Protein AF-A0A6N2E8Y5-F1 (afdb_monomer_lite)

pLDDT: mean 71.05, std 23.44, range [31.8, 98.62]

Foldseek 3Di:
DDDDDDDDDDPPDDDPPPPPPPVPDPDALLNLLAEFDKDKAWFAWDADPNWIWGCGPPAIATERQPPVCVVPCVVRPGQGTKMFIAGDDRRYGDTQWIDGPPDIDGAADPQSAGVVVPPVVCPRGHHHDPDPVVVVVVVVVCVVVVPPVVVVVVVVVVPDDDDDDDDDDDDDDDDDDDDDDDDDDDDDDDD

Radius of gyration: 32.18 Å; chains: 1; bounding box: 69×87×77 Å

Structure (mmCIF, N/CA/C/O backbone):
data_AF-A0A6N2E8Y5-F1
#
_entry.id   AF-A0A6N2E8Y5-F1
#
loop_
_atom_site.group_PDB
_atom_site.id
_atom_site.type_symbol
_atom_site.label_atom_id
_atom_site.label_alt_id
_atom_site.label_comp_id
_atom_site.label_asym_id
_atom_site.label_entity_id
_atom_site.label_seq_id
_atom_site.pdbx_PDB_ins_code
_atom_site.Cartn_x
_atom_site.Cartn_y
_atom_site.Cartn_z
_atom_site.occupancy
_atom_site.B_iso_or_equiv
_atom_site.auth_seq_id
_atom_site.auth_comp_id
_atom_site.auth_asym_id
_atom_site.auth_atom_id
_atom_site.pdbx_PDB_model_num
ATOM 1 N N . MET A 1 1 ? -45.808 -61.039 15.099 1.00 47.84 1 MET A N 1
ATOM 2 C CA . MET A 1 1 ? -44.381 -61.292 14.794 1.00 47.84 1 MET A CA 1
ATOM 3 C C . MET A 1 1 ? -44.091 -60.836 13.374 1.00 47.84 1 MET A C 1
ATOM 5 O O . MET A 1 1 ? -44.650 -61.423 12.460 1.00 47.84 1 MET A O 1
ATOM 9 N N . ARG A 1 2 ? -43.268 -59.799 13.183 1.00 45.94 2 ARG A N 1
ATOM 10 C CA . ARG A 1 2 ? -42.543 -59.526 11.927 1.00 45.94 2 ARG A CA 1
ATOM 11 C C . ARG A 1 2 ? -41.410 -58.551 12.244 1.00 45.94 2 ARG A C 1
ATOM 13 O O . ARG A 1 2 ? -41.630 -57.369 12.460 1.00 45.94 2 ARG A O 1
ATOM 20 N N . THR A 1 3 ? -40.215 -59.106 12.384 1.00 55.62 3 THR A N 1
ATOM 21 C CA . THR A 1 3 ? -38.952 -58.402 12.587 1.00 55.62 3 THR A CA 1
ATOM 22 C C . THR A 1 3 ? -38.430 -57.946 11.228 1.00 55.62 3 THR A C 1
ATOM 24 O O . THR A 1 3 ? -38.279 -58.7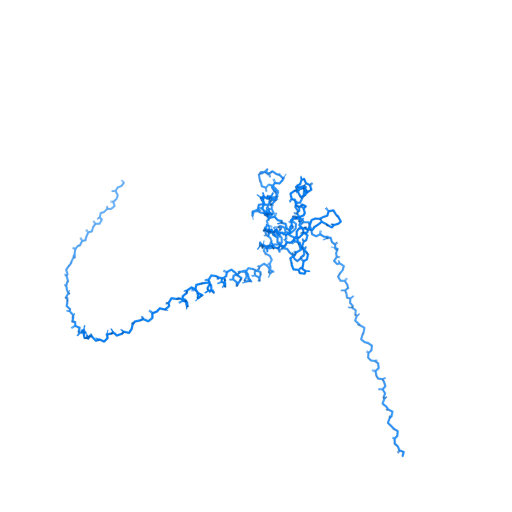53 10.311 1.00 55.62 3 THR A O 1
ATOM 27 N N . HIS A 1 4 ? -38.157 -56.655 11.072 1.00 51.06 4 HIS A N 1
ATOM 28 C CA . HIS A 1 4 ? -37.428 -56.136 9.918 1.00 51.06 4 HIS A CA 1
ATOM 29 C C . HIS A 1 4 ? -36.043 -55.713 10.390 1.00 51.06 4 HIS A C 1
ATOM 31 O O . HIS A 1 4 ? -35.876 -54.715 11.082 1.00 51.06 4 HIS A O 1
ATOM 37 N N . LYS A 1 5 ? -35.058 -56.554 10.064 1.00 56.19 5 LYS A N 1
ATOM 38 C CA . LYS A 1 5 ? -33.635 -56.244 10.172 1.00 56.19 5 LYS A CA 1
ATOM 39 C C . LYS A 1 5 ? -33.278 -55.417 8.939 1.00 56.19 5 LYS A C 1
ATOM 41 O O . LYS A 1 5 ? -33.307 -55.953 7.835 1.00 56.19 5 LYS A O 1
ATOM 46 N N . LEU A 1 6 ? -32.982 -54.134 9.115 1.00 54.66 6 LEU A N 1
ATOM 47 C CA . LEU A 1 6 ? -32.425 -53.300 8.052 1.00 54.66 6 LEU A CA 1
ATOM 48 C C . LEU A 1 6 ? -30.920 -53.172 8.279 1.00 54.66 6 LEU A C 1
ATOM 50 O O . LEU A 1 6 ? -30.461 -52.752 9.339 1.00 54.66 6 LEU A O 1
ATOM 54 N N . PHE A 1 7 ? -30.186 -53.661 7.285 1.00 46.59 7 PHE A N 1
ATOM 55 C CA . PHE A 1 7 ? -28.737 -53.753 7.232 1.00 46.59 7 PHE A CA 1
ATOM 56 C C . PHE A 1 7 ? -28.101 -52.361 7.165 1.00 46.59 7 PHE A C 1
ATOM 58 O O . PHE A 1 7 ? -28.473 -51.532 6.337 1.00 46.59 7 PHE A O 1
ATOM 65 N N . ILE A 1 8 ? -27.104 -52.144 8.021 1.00 49.19 8 ILE A N 1
ATOM 66 C CA . ILE A 1 8 ? -26.189 -51.005 7.984 1.00 49.19 8 ILE A CA 1
ATOM 67 C C . ILE A 1 8 ? -25.211 -51.247 6.828 1.00 49.19 8 ILE A C 1
ATOM 69 O O . ILE A 1 8 ? -24.324 -52.093 6.925 1.00 49.19 8 ILE A O 1
ATOM 73 N N . GLY A 1 9 ? -25.394 -50.533 5.719 1.00 46.53 9 GLY A N 1
ATOM 74 C CA . GLY A 1 9 ? -24.413 -50.449 4.639 1.00 46.53 9 GLY A CA 1
ATOM 75 C C . GLY A 1 9 ? -23.465 -49.284 4.902 1.00 46.53 9 GLY A C 1
ATOM 76 O O . GLY A 1 9 ? -23.803 -48.141 4.612 1.00 46.53 9 GLY A O 1
ATOM 77 N N . ALA A 1 10 ? -22.295 -49.560 5.477 1.00 50.75 10 ALA A N 1
ATOM 78 C CA . ALA A 1 10 ? -21.230 -48.576 5.634 1.00 50.75 10 ALA A CA 1
ATOM 79 C C . ALA A 1 10 ? -20.515 -48.377 4.287 1.00 50.75 10 ALA A C 1
ATOM 81 O O . ALA A 1 10 ? -19.682 -49.189 3.890 1.00 50.75 10 ALA A O 1
ATOM 82 N N . ALA A 1 11 ? -20.853 -47.305 3.570 1.00 50.91 11 ALA A N 1
ATOM 83 C CA . ALA A 1 11 ? -20.085 -46.846 2.418 1.00 50.91 11 ALA A CA 1
ATOM 84 C C . ALA A 1 11 ? -18.928 -45.968 2.917 1.00 50.91 11 ALA A C 1
ATOM 86 O O . ALA A 1 11 ? -19.098 -44.780 3.184 1.00 50.91 11 ALA A O 1
ATOM 87 N N . LEU A 1 12 ? -17.753 -46.575 3.088 1.00 49.94 12 LEU A N 1
ATOM 88 C CA . LEU A 1 12 ? -16.518 -45.868 3.417 1.00 49.94 12 LEU A CA 1
ATOM 89 C C . LEU A 1 12 ? -15.967 -45.229 2.129 1.00 49.94 12 LEU A C 1
ATOM 91 O O . LEU A 1 12 ? -15.290 -45.882 1.337 1.00 49.94 12 LEU A O 1
ATOM 95 N N . ALA A 1 13 ? -16.298 -43.963 1.881 1.00 56.72 13 ALA A N 1
ATOM 96 C CA . ALA A 1 13 ? -15.690 -43.192 0.801 1.00 56.72 13 ALA A CA 1
ATOM 97 C C . ALA A 1 13 ? -14.314 -42.686 1.259 1.00 56.72 13 ALA A C 1
ATOM 99 O O . ALA A 1 13 ? -14.216 -41.764 2.068 1.00 56.72 13 ALA A O 1
ATOM 100 N N . ALA A 1 14 ? -13.244 -43.303 0.757 1.00 53.59 14 ALA A N 1
ATOM 101 C CA . ALA A 1 14 ? -11.887 -42.803 0.932 1.00 53.59 14 ALA A CA 1
ATOM 102 C C . ALA A 1 14 ? -11.669 -41.603 -0.004 1.00 53.59 14 ALA A C 1
ATOM 104 O O . ALA A 1 14 ? -11.399 -41.766 -1.193 1.00 53.59 14 ALA A O 1
ATOM 105 N N . PHE A 1 15 ? -11.805 -40.388 0.527 1.00 52.53 15 PHE A N 1
ATOM 106 C CA . PHE A 1 15 ? -11.338 -39.185 -0.154 1.00 52.53 15 PHE A CA 1
ATOM 107 C C . PHE A 1 15 ? -9.813 -39.129 -0.049 1.00 52.53 15 PHE A C 1
ATOM 109 O O . PHE A 1 15 ? -9.262 -38.855 1.013 1.00 52.53 15 PHE A O 1
ATOM 116 N N . VAL A 1 16 ? -9.126 -39.396 -1.158 1.00 51.75 16 VAL A N 1
ATOM 117 C CA . VAL A 1 16 ? -7.710 -39.050 -1.305 1.00 51.75 16 VAL A CA 1
ATOM 118 C C . VAL A 1 16 ? -7.655 -37.558 -1.615 1.00 51.75 16 VAL A C 1
ATOM 120 O O . VAL A 1 16 ? -7.732 -37.143 -2.770 1.00 51.75 16 VAL A O 1
ATOM 123 N N . THR A 1 17 ? -7.584 -36.729 -0.578 1.00 59.34 17 THR A N 1
ATOM 124 C CA . THR A 1 17 ? -7.258 -35.310 -0.725 1.00 59.34 17 THR A CA 1
ATOM 125 C C . THR A 1 17 ? -5.792 -35.215 -1.132 1.00 59.34 17 THR A C 1
ATOM 127 O O . THR A 1 17 ? -4.891 -35.363 -0.309 1.00 59.34 17 THR A O 1
ATOM 130 N N . VAL A 1 18 ? -5.538 -34.994 -2.422 1.00 57.81 18 VAL A N 1
ATOM 131 C CA . VAL A 1 18 ? -4.218 -34.568 -2.894 1.00 57.81 18 VAL A CA 1
ATOM 132 C C . VAL A 1 18 ? -4.018 -33.150 -2.368 1.00 57.81 18 VAL A C 1
ATOM 134 O O . VAL A 1 18 ? -4.519 -32.187 -2.942 1.00 57.81 18 VAL A O 1
ATOM 137 N N . GLY A 1 19 ? -3.356 -33.034 -1.217 1.00 48.44 19 GLY A N 1
ATOM 138 C CA . GLY A 1 19 ? -2.933 -31.754 -0.674 1.00 48.44 19 GLY A CA 1
ATOM 139 C C . GLY A 1 19 ? -1.917 -31.140 -1.624 1.00 48.44 19 GLY A C 1
ATOM 140 O O . GLY A 1 19 ? -0.768 -31.577 -1.673 1.00 48.44 19 GLY A O 1
ATOM 141 N N . ALA A 1 20 ? -2.343 -30.148 -2.402 1.00 56.88 20 ALA A N 1
ATOM 142 C CA . ALA A 1 20 ? -1.417 -29.240 -3.047 1.00 56.88 20 ALA A CA 1
ATOM 143 C C . ALA A 1 20 ? -0.649 -28.534 -1.926 1.00 56.88 20 ALA A C 1
ATOM 145 O O . ALA A 1 20 ? -1.195 -27.688 -1.223 1.00 56.88 20 ALA A O 1
ATOM 146 N N . VAL A 1 21 ? 0.605 -28.928 -1.724 1.00 55.28 21 VAL A N 1
ATOM 147 C CA . VAL A 1 21 ? 1.573 -28.161 -0.941 1.00 55.28 21 VAL A CA 1
ATOM 148 C C . VAL A 1 21 ? 1.855 -26.888 -1.730 1.00 55.28 21 VAL A C 1
ATOM 150 O O . VAL A 1 21 ? 2.798 -26.814 -2.514 1.00 55.28 21 VAL A O 1
ATOM 153 N N . ALA A 1 22 ? 0.976 -25.899 -1.579 1.00 55.34 22 ALA A N 1
ATOM 154 C CA . ALA A 1 22 ? 1.332 -24.529 -1.874 1.00 55.34 22 ALA A CA 1
ATOM 155 C C . ALA A 1 22 ? 2.478 -24.194 -0.920 1.00 55.34 22 ALA A C 1
ATOM 157 O O . ALA A 1 22 ? 2.329 -24.272 0.299 1.00 55.34 22 ALA A O 1
ATOM 158 N N . THR A 1 23 ? 3.655 -23.912 -1.468 1.00 54.16 23 THR A N 1
ATOM 159 C CA . THR A 1 23 ? 4.705 -23.245 -0.707 1.00 54.16 23 THR A CA 1
ATOM 160 C C . THR A 1 23 ? 4.143 -21.884 -0.332 1.00 54.16 23 THR A C 1
ATOM 162 O O . THR A 1 23 ? 4.113 -20.984 -1.170 1.00 54.16 23 THR A O 1
ATOM 165 N N . ASP A 1 24 ? 3.623 -21.797 0.888 1.00 63.81 24 ASP A N 1
ATOM 166 C CA . ASP A 1 24 ? 2.886 -20.673 1.464 1.00 63.81 24 ASP A CA 1
ATOM 167 C C . ASP A 1 24 ? 3.849 -19.515 1.755 1.00 63.81 24 ASP A C 1
ATOM 169 O O . ASP A 1 24 ? 4.173 -19.177 2.890 1.00 63.81 24 ASP A O 1
ATOM 173 N N . THR A 1 25 ? 4.457 -18.993 0.692 1.00 81.94 25 THR A N 1
ATOM 174 C CA . THR A 1 25 ? 5.311 -17.816 0.778 1.00 81.94 25 THR A CA 1
ATOM 175 C C . THR A 1 25 ? 4.387 -16.621 0.677 1.00 81.94 25 THR A C 1
ATOM 177 O O . THR A 1 25 ? 3.758 -16.426 -0.365 1.00 81.94 25 THR A O 1
ATOM 180 N N . ALA A 1 26 ? 4.293 -15.845 1.757 1.00 87.88 26 ALA A N 1
ATOM 181 C CA . ALA A 1 26 ? 3.540 -14.600 1.754 1.00 87.88 26 ALA A CA 1
ATOM 182 C C . ALA A 1 26 ? 3.983 -13.735 0.558 1.00 87.88 26 ALA A C 1
ATOM 184 O O . ALA A 1 26 ? 5.191 -13.613 0.310 1.00 87.88 26 ALA A O 1
ATOM 185 N N . PRO A 1 27 ? 3.038 -13.166 -0.210 1.00 93.12 27 PRO A N 1
ATOM 186 C CA . PRO A 1 27 ? 3.387 -12.373 -1.375 1.00 93.12 27 PRO A CA 1
ATOM 187 C C . PRO A 1 27 ? 4.151 -11.134 -0.916 1.00 93.12 27 PRO A C 1
ATOM 189 O O . PRO A 1 27 ? 3.784 -10.504 0.070 1.00 93.12 27 PRO A O 1
ATOM 192 N N . ILE A 1 28 ? 5.211 -10.768 -1.631 1.00 93.75 28 ILE A N 1
ATOM 193 C CA . ILE A 1 28 ? 5.915 -9.505 -1.387 1.00 93.75 28 ILE A CA 1
ATOM 194 C C . ILE A 1 28 ? 5.318 -8.399 -2.259 1.00 93.75 28 ILE A C 1
ATOM 196 O O . ILE A 1 28 ? 4.730 -8.676 -3.306 1.00 93.75 28 ILE A O 1
ATOM 200 N N . GLY A 1 29 ? 5.554 -7.133 -1.902 1.00 94.00 29 GLY A N 1
ATOM 201 C CA . GLY A 1 29 ? 5.062 -5.973 -2.662 1.00 94.00 29 GLY A CA 1
ATOM 202 C C . GLY A 1 29 ? 5.308 -6.041 -4.171 1.00 94.00 29 GLY A C 1
ATOM 203 O O . GLY A 1 29 ? 4.450 -5.647 -4.950 1.00 94.00 29 GLY A O 1
ATOM 204 N N . ARG A 1 30 ? 6.434 -6.623 -4.604 1.00 94.00 30 ARG A N 1
ATOM 205 C CA . ARG A 1 30 ? 6.736 -6.841 -6.027 1.00 94.00 30 ARG A CA 1
ATOM 206 C C . ARG A 1 30 ? 5.802 -7.842 -6.709 1.00 94.00 30 ARG A C 1
ATOM 208 O O . ARG A 1 30 ? 5.440 -7.616 -7.857 1.00 94.00 30 ARG A O 1
ATOM 215 N N . ASP A 1 31 ? 5.437 -8.934 -6.045 1.00 94.25 31 ASP A N 1
ATOM 216 C CA . ASP A 1 31 ? 4.501 -9.913 -6.608 1.00 94.25 31 ASP A CA 1
ATOM 217 C C . ASP A 1 31 ? 3.090 -9.322 -6.663 1.00 94.25 31 ASP A C 1
ATOM 219 O O . ASP A 1 31 ? 2.415 -9.422 -7.682 1.00 94.25 31 ASP A O 1
ATOM 223 N N . ILE A 1 32 ? 2.693 -8.583 -5.624 1.00 96.81 32 ILE A N 1
ATOM 224 C CA . ILE A 1 32 ? 1.406 -7.878 -5.580 1.00 96.81 32 ILE A CA 1
ATOM 225 C C . ILE A 1 32 ? 1.337 -6.805 -6.671 1.00 96.81 32 ILE A C 1
ATOM 227 O O . ILE A 1 32 ? 0.353 -6.719 -7.397 1.00 96.81 32 ILE A O 1
ATOM 231 N N . ALA A 1 33 ? 2.400 -6.019 -6.850 1.00 95.88 33 ALA A N 1
ATOM 232 C CA . ALA A 1 33 ? 2.489 -5.036 -7.921 1.00 95.88 33 ALA A CA 1
ATOM 233 C C . ALA A 1 33 ? 2.578 -5.673 -9.313 1.00 95.88 33 ALA A C 1
ATOM 235 O O . ALA A 1 33 ? 2.297 -4.981 -10.281 1.00 95.88 33 ALA A O 1
ATOM 236 N N . ARG A 1 34 ? 2.949 -6.952 -9.457 1.00 94.94 34 ARG A N 1
ATOM 237 C CA . ARG A 1 34 ? 2.923 -7.673 -10.744 1.00 94.94 34 ARG A CA 1
ATOM 238 C C . ARG A 1 34 ? 1.533 -8.187 -11.087 1.00 94.94 34 ARG A C 1
ATOM 240 O O . ARG A 1 34 ? 1.074 -8.036 -12.217 1.00 94.94 34 ARG A O 1
ATOM 247 N N . ASP A 1 35 ? 0.927 -8.847 -10.107 1.00 95.00 35 ASP A N 1
ATOM 248 C CA . ASP A 1 35 ? -0.208 -9.744 -10.299 1.00 95.00 35 ASP A CA 1
ATOM 249 C C . ASP A 1 35 ? -1.531 -9.100 -9.834 1.00 95.00 35 ASP A C 1
ATOM 251 O O . ASP A 1 35 ? -2.611 -9.573 -10.181 1.00 95.00 35 ASP A O 1
ATOM 255 N N . GLY A 1 36 ? -1.458 -8.010 -9.064 1.00 96.12 36 GLY A N 1
ATOM 256 C CA . GLY A 1 36 ? -2.598 -7.282 -8.520 1.00 96.12 36 GLY A CA 1
ATOM 257 C C . GLY A 1 36 ? -3.201 -6.252 -9.474 1.00 96.12 36 GLY A C 1
ATOM 258 O O . GLY A 1 36 ? -2.516 -5.622 -10.293 1.00 96.12 36 GLY A O 1
ATOM 259 N N . GLY A 1 37 ? -4.509 -6.050 -9.322 1.00 96.62 37 GLY A N 1
ATOM 260 C CA . GLY A 1 37 ? -5.271 -5.008 -10.011 1.00 96.62 37 GLY A CA 1
ATOM 261 C C . GLY A 1 37 ? -5.267 -3.695 -9.229 1.00 96.62 37 GLY A C 1
ATOM 262 O O . GLY A 1 37 ? -5.193 -3.708 -8.003 1.00 96.62 37 GLY A O 1
ATOM 263 N N . LEU A 1 38 ? -5.364 -2.558 -9.926 1.00 97.88 38 LEU A N 1
ATOM 264 C CA . LEU A 1 38 ? -5.462 -1.251 -9.268 1.00 97.88 38 LEU A CA 1
ATOM 265 C C . LEU A 1 38 ? -6.815 -1.118 -8.549 1.00 97.88 38 LEU A C 1
ATOM 267 O O . LEU A 1 38 ? -7.868 -1.243 -9.183 1.00 97.88 38 LEU A O 1
ATOM 271 N N . SER A 1 39 ? -6.779 -0.837 -7.251 1.00 97.94 39 SER A N 1
ATOM 272 C CA . SER A 1 39 ? -7.953 -0.623 -6.403 1.00 97.94 39 SER A CA 1
ATOM 273 C C . SER A 1 39 ? -7.671 0.413 -5.312 1.00 97.94 39 SER A C 1
ATOM 275 O O . SER A 1 39 ? -6.523 0.807 -5.095 1.00 97.94 39 SER A O 1
ATOM 277 N N . SER A 1 40 ? -8.727 0.829 -4.614 1.00 98.06 40 SER A N 1
ATOM 278 C CA . SER A 1 40 ? -8.639 1.704 -3.444 1.00 98.06 40 SER A CA 1
ATOM 279 C C . SER A 1 40 ? -9.285 1.033 -2.232 1.00 98.06 40 SER A C 1
ATOM 281 O O . SER A 1 40 ? -10.260 0.296 -2.382 1.00 98.06 40 SER A O 1
ATOM 283 N N . LEU A 1 41 ? -8.732 1.283 -1.049 1.00 98.00 41 LEU A N 1
ATOM 284 C CA . LEU A 1 41 ? -9.231 0.842 0.251 1.00 98.00 41 LEU A CA 1
ATOM 285 C C . LEU A 1 41 ? -9.411 2.069 1.148 1.00 98.00 41 LEU A C 1
ATOM 287 O O . LEU A 1 41 ? -8.593 2.985 1.106 1.00 98.00 41 LEU A O 1
ATOM 291 N N . GLN A 1 42 ? -10.462 2.063 1.964 1.00 98.25 42 GLN A N 1
ATOM 292 C CA . GLN A 1 42 ? -10.705 3.064 3.003 1.00 98.25 42 GLN A CA 1
ATOM 293 C C . GLN A 1 42 ? -10.869 2.348 4.339 1.00 98.25 42 GLN A C 1
ATOM 295 O O . GLN A 1 42 ? -11.564 1.326 4.395 1.00 98.25 42 GLN A O 1
ATOM 300 N N . GLY A 1 43 ? -10.264 2.862 5.403 1.00 97.44 43 GLY A N 1
ATOM 301 C CA . GLY A 1 43 ? -10.367 2.228 6.709 1.00 97.44 43 GLY A CA 1
ATOM 302 C C . GLY A 1 43 ? -9.488 2.857 7.775 1.00 97.44 43 GLY A C 1
ATOM 303 O O . GLY A 1 43 ? -9.082 4.006 7.654 1.00 97.44 43 GLY A O 1
ATOM 304 N N . GLU A 1 44 ? -9.189 2.067 8.798 1.00 97.31 44 GLU A N 1
ATOM 305 C CA . GLU A 1 44 ? -8.273 2.419 9.884 1.00 97.31 44 GLU A CA 1
ATOM 306 C C . GLU A 1 44 ? -6.891 1.802 9.628 1.00 97.31 44 GLU A C 1
ATOM 308 O O . GLU A 1 44 ? -6.790 0.640 9.224 1.00 97.31 44 GLU A O 1
ATOM 313 N N . MET A 1 45 ? -5.824 2.567 9.867 1.00 97.38 45 MET A N 1
ATOM 314 C CA . MET A 1 45 ? -4.452 2.070 9.816 1.00 97.38 45 MET A CA 1
ATOM 315 C C . MET A 1 45 ? -4.119 1.341 11.118 1.00 97.38 45 MET A C 1
ATOM 317 O O . MET A 1 45 ? -4.150 1.922 12.202 1.00 97.38 45 MET A O 1
ATOM 321 N N . VAL A 1 46 ? -3.743 0.070 11.012 1.00 96.50 46 VAL A N 1
ATOM 322 C CA . VAL A 1 46 ? -3.425 -0.791 12.155 1.00 96.50 46 VAL A CA 1
ATOM 323 C C . VAL A 1 46 ? -2.032 -1.378 11.975 1.00 96.50 46 VAL A C 1
ATOM 325 O O . VAL A 1 46 ? -1.654 -1.785 10.877 1.00 96.50 46 VAL A O 1
ATOM 328 N N . ARG A 1 47 ? -1.266 -1.467 13.064 1.00 95.25 47 ARG A N 1
ATOM 329 C CA . ARG A 1 47 ? 0.032 -2.147 13.076 1.00 95.25 47 ARG A CA 1
ATOM 330 C C . ARG A 1 47 ? -0.066 -3.464 13.839 1.00 95.25 47 ARG A C 1
ATOM 332 O O . ARG A 1 47 ? -0.465 -3.463 15.001 1.00 95.25 47 ARG A O 1
ATOM 339 N N . GLN A 1 48 ? 0.304 -4.574 13.202 1.00 95.19 48 GLN A N 1
ATOM 340 C CA . GLN A 1 48 ? 0.321 -5.909 13.816 1.00 95.19 48 GLN A CA 1
ATOM 341 C C . GLN A 1 48 ? 1.620 -6.620 13.444 1.00 95.19 48 GLN A C 1
ATOM 343 O O . GLN A 1 48 ? 2.026 -6.597 12.287 1.00 95.19 48 GLN A O 1
ATOM 348 N N . ASP A 1 49 ? 2.301 -7.209 14.426 1.00 94.12 49 ASP A N 1
ATOM 349 C CA . ASP A 1 49 ? 3.562 -7.942 14.226 1.00 94.12 49 ASP A CA 1
ATOM 350 C C . ASP A 1 49 ? 4.648 -7.151 13.467 1.00 94.12 49 ASP A C 1
ATOM 352 O O . ASP A 1 49 ? 5.463 -7.705 12.737 1.00 94.12 49 ASP A O 1
ATOM 356 N N . GLY A 1 50 ? 4.662 -5.826 13.650 1.00 91.31 50 GLY A N 1
ATOM 357 C CA . GLY A 1 50 ? 5.600 -4.917 12.983 1.00 91.31 50 GLY A CA 1
ATOM 358 C C . GLY A 1 50 ? 5.193 -4.507 11.566 1.00 91.31 50 GLY A C 1
ATOM 359 O O . GLY A 1 50 ? 5.796 -3.583 11.026 1.00 91.31 50 GLY A O 1
ATOM 360 N N . GLU A 1 51 ? 4.144 -5.111 11.017 1.00 95.56 51 GLU A N 1
ATOM 361 C CA . GLU A 1 51 ? 3.603 -4.858 9.685 1.00 95.56 51 GLU A CA 1
ATOM 362 C C . GLU A 1 51 ? 2.416 -3.892 9.735 1.00 95.56 51 GLU A C 1
ATOM 364 O O . GLU A 1 51 ? 1.705 -3.790 10.740 1.00 95.56 51 GLU A O 1
ATOM 369 N N . TRP A 1 52 ? 2.196 -3.182 8.632 1.00 96.81 52 TRP A N 1
ATOM 370 C CA . TRP A 1 52 ? 1.103 -2.227 8.486 1.00 96.81 52 TRP A CA 1
ATOM 371 C C . TRP A 1 52 ? -0.076 -2.843 7.747 1.00 96.81 52 TRP A C 1
ATOM 373 O O . TRP A 1 52 ? 0.099 -3.560 6.761 1.00 96.81 52 TRP A O 1
ATOM 383 N N . TYR A 1 53 ? -1.280 -2.513 8.196 1.00 97.94 53 TYR A N 1
ATOM 384 C CA . TYR A 1 53 ? -2.530 -2.991 7.633 1.00 97.94 53 TYR A CA 1
ATOM 385 C C . TYR A 1 53 ? -3.548 -1.861 7.537 1.00 97.94 53 TYR A C 1
ATOM 387 O O . TYR A 1 53 ? -3.545 -0.947 8.357 1.00 97.94 53 TYR A O 1
ATOM 395 N N . ILE A 1 54 ? -4.474 -1.979 6.589 1.00 97.94 54 ILE A N 1
ATOM 396 C CA . ILE A 1 54 ? -5.711 -1.199 6.580 1.00 97.94 54 ILE A CA 1
ATOM 397 C C . ILE A 1 54 ? -6.893 -2.114 6.921 1.00 97.94 54 ILE A C 1
ATOM 399 O O . ILE A 1 54 ? -7.106 -3.148 6.278 1.00 97.94 54 ILE A O 1
ATOM 403 N N . GLN A 1 55 ? -7.645 -1.749 7.956 1.00 98.06 55 GLN A N 1
ATOM 404 C CA . GLN A 1 55 ? -8.875 -2.420 8.366 1.00 98.06 55 GLN A CA 1
ATOM 405 C C . GLN A 1 55 ? -10.060 -1.740 7.671 1.00 98.06 55 GLN A C 1
ATOM 407 O O . GLN A 1 55 ? -10.466 -0.644 8.053 1.00 98.06 55 GLN A O 1
ATOM 412 N N . SER A 1 56 ? -10.623 -2.390 6.649 1.00 96.62 56 SER A N 1
ATOM 413 C CA . SER A 1 56 ? -11.781 -1.899 5.892 1.00 96.62 56 SER A CA 1
ATOM 414 C C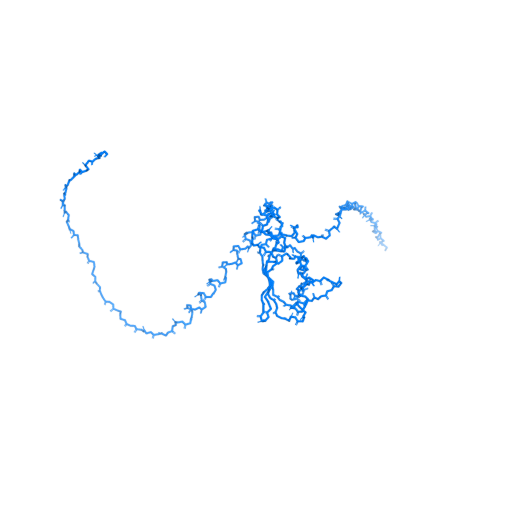 . SER A 1 56 ? -13.012 -2.738 6.229 1.00 96.62 56 SER A C 1
ATOM 416 O O . SER A 1 56 ? -13.176 -3.869 5.765 1.00 96.62 56 SER A O 1
ATOM 418 N N . GLY A 1 57 ? -13.871 -2.223 7.111 1.00 95.19 57 GLY A N 1
ATOM 419 C CA . GLY A 1 57 ? -14.985 -3.003 7.651 1.00 95.19 57 GLY A CA 1
ATOM 420 C C . GLY A 1 57 ? -14.476 -4.227 8.417 1.00 95.19 57 GLY A C 1
ATOM 421 O O . GLY A 1 57 ? -13.790 -4.081 9.423 1.00 95.19 57 GLY A O 1
ATOM 422 N N . THR A 1 58 ? -14.794 -5.437 7.948 1.00 95.56 58 THR A N 1
ATOM 423 C CA . THR A 1 58 ? -14.328 -6.702 8.552 1.00 95.56 58 THR A CA 1
ATOM 424 C C . THR A 1 58 ? -13.068 -7.272 7.903 1.00 95.56 58 THR A C 1
ATOM 426 O O . THR A 1 58 ? -12.557 -8.286 8.370 1.00 95.56 58 THR A O 1
ATOM 429 N N . GLU A 1 59 ? -12.576 -6.666 6.824 1.00 97.06 59 GLU A N 1
ATOM 430 C CA . GLU A 1 59 ? -11.423 -7.163 6.074 1.00 97.06 59 GLU A CA 1
ATOM 431 C C . GLU A 1 59 ? -10.144 -6.439 6.492 1.00 97.06 59 GLU A C 1
ATOM 433 O O . GLU A 1 59 ? -10.115 -5.213 6.609 1.00 97.06 59 GLU A O 1
ATOM 438 N N . LEU A 1 60 ? -9.070 -7.204 6.671 1.00 97.56 60 LEU A N 1
ATOM 439 C CA . LEU A 1 60 ? -7.747 -6.691 6.998 1.00 97.56 60 LEU A CA 1
ATOM 440 C C . LEU A 1 60 ? -6.826 -6.913 5.796 1.00 97.56 60 LEU A C 1
ATOM 442 O O . LEU A 1 60 ? -6.704 -8.036 5.308 1.00 97.56 60 LEU A O 1
ATOM 446 N N . HIS A 1 61 ? -6.190 -5.846 5.319 1.00 98.25 61 HIS A N 1
ATOM 447 C CA . HIS A 1 61 ? -5.288 -5.899 4.170 1.00 98.25 61 HIS A CA 1
ATOM 448 C C . HIS A 1 61 ? -3.889 -5.447 4.573 1.00 98.25 61 HIS A C 1
ATOM 450 O O . HIS A 1 61 ? -3.725 -4.318 5.028 1.00 98.25 61 HIS A O 1
ATOM 456 N N . GLN A 1 62 ? -2.880 -6.297 4.380 1.00 97.94 62 GLN A N 1
ATOM 457 C CA . GLN A 1 62 ? -1.485 -5.940 4.650 1.00 97.94 62 GLN A CA 1
ATOM 458 C C . GLN A 1 62 ? -0.954 -4.979 3.582 1.00 97.94 62 GLN A C 1
ATOM 460 O O . GLN A 1 62 ? -1.107 -5.230 2.383 1.00 97.94 62 GLN A O 1
ATOM 465 N N . LEU A 1 63 ? -0.279 -3.912 4.007 1.00 97.62 63 LEU A N 1
ATOM 466 C CA . LEU A 1 63 ? 0.322 -2.905 3.138 1.00 97.62 63 LEU A CA 1
ATOM 467 C C . LEU A 1 63 ? 1.817 -3.168 2.928 1.00 97.62 63 LEU A C 1
ATOM 469 O O . LEU A 1 63 ? 2.646 -3.002 3.820 1.00 97.62 63 LEU A O 1
ATOM 473 N N . HIS A 1 64 ? 2.183 -3.507 1.697 1.00 96.69 64 HIS A N 1
ATOM 474 C CA . HIS A 1 64 ? 3.551 -3.800 1.275 1.00 96.69 64 HIS A CA 1
ATOM 475 C C . HIS A 1 64 ? 4.273 -2.537 0.792 1.00 96.69 64 HIS A C 1
ATOM 477 O O . HIS A 1 64 ? 4.492 -2.320 -0.404 1.00 96.69 64 HIS A O 1
ATOM 483 N N . MET A 1 65 ? 4.642 -1.693 1.754 1.00 94.31 65 MET A N 1
ATOM 484 C CA . MET A 1 65 ? 5.232 -0.358 1.549 1.00 94.31 65 MET A CA 1
ATOM 485 C C . MET A 1 65 ? 6.763 -0.342 1.415 1.00 94.31 65 MET A C 1
ATOM 487 O O . MET A 1 65 ? 7.363 0.716 1.230 1.00 94.31 65 MET A O 1
ATOM 491 N N . GLY A 1 66 ? 7.411 -1.504 1.538 1.00 91.19 66 GLY A N 1
ATOM 492 C CA . GLY A 1 66 ? 8.870 -1.605 1.539 1.00 91.19 66 GLY A CA 1
ATOM 493 C C . GLY A 1 66 ? 9.527 -0.825 2.690 1.00 91.19 66 GLY A C 1
ATOM 494 O O . GLY A 1 66 ? 8.870 -0.511 3.683 1.00 91.19 66 GLY A O 1
ATOM 495 N N . PRO A 1 67 ? 10.823 -0.477 2.572 1.00 88.31 67 PRO A N 1
ATOM 496 C CA . PRO A 1 67 ? 11.560 0.242 3.616 1.00 88.31 67 PRO A CA 1
ATOM 497 C C . PRO A 1 67 ? 10.925 1.578 4.023 1.00 88.31 67 PRO A C 1
ATOM 499 O O . PRO A 1 67 ? 11.067 2.005 5.165 1.00 88.31 67 PRO A O 1
ATOM 502 N N . TYR A 1 68 ? 10.203 2.232 3.108 1.00 84.50 68 TYR A N 1
ATOM 503 C CA . TYR A 1 68 ? 9.571 3.525 3.366 1.00 84.50 68 TYR A CA 1
ATOM 504 C C . TYR A 1 68 ? 8.393 3.430 4.338 1.00 84.50 68 TYR A C 1
ATOM 506 O O . TYR A 1 68 ? 8.155 4.382 5.075 1.00 84.50 68 TYR A O 1
ATOM 514 N N . GLY A 1 69 ? 7.697 2.291 4.408 1.00 82.25 69 GLY A N 1
ATOM 515 C CA . GLY A 1 69 ? 6.643 2.084 5.408 1.00 82.25 69 GLY A CA 1
ATOM 516 C C . GLY A 1 69 ? 7.166 2.158 6.846 1.00 82.25 69 GLY A C 1
ATOM 517 O O . GLY A 1 69 ? 6.486 2.666 7.730 1.00 82.25 69 GLY A O 1
ATOM 518 N N . TYR A 1 70 ? 8.404 1.713 7.071 1.00 83.31 70 TYR A N 1
ATOM 519 C CA . TYR A 1 70 ? 9.060 1.761 8.383 1.00 83.31 70 TYR A CA 1
ATOM 520 C C . TYR A 1 70 ? 9.756 3.100 8.656 1.00 83.31 70 TYR A C 1
ATOM 522 O O . TYR A 1 70 ? 10.048 3.424 9.798 1.00 83.31 70 TYR A O 1
ATOM 530 N N . ALA A 1 71 ? 10.045 3.892 7.621 1.00 85.62 71 ALA A N 1
ATOM 531 C CA . ALA A 1 71 ? 10.632 5.221 7.791 1.00 85.62 71 ALA A CA 1
ATOM 532 C C . ALA A 1 71 ? 9.589 6.290 8.168 1.00 85.62 71 ALA A C 1
ATOM 534 O O . ALA A 1 71 ? 9.960 7.347 8.668 1.00 85.62 71 ALA A O 1
ATOM 535 N N . ASN A 1 72 ? 8.301 6.020 7.930 1.00 84.38 72 ASN A N 1
ATOM 536 C CA . ASN A 1 72 ? 7.195 6.964 8.114 1.00 84.38 72 ASN A CA 1
ATOM 537 C C . ASN A 1 72 ? 6.210 6.501 9.206 1.00 84.38 72 ASN A C 1
ATOM 539 O O . ASN A 1 72 ? 5.001 6.678 9.067 1.00 84.38 72 ASN A O 1
ATOM 543 N N . GLU A 1 73 ? 6.703 5.882 10.285 1.00 86.12 73 GLU A N 1
ATOM 544 C CA . GLU A 1 73 ? 5.832 5.352 11.349 1.00 86.12 73 GLU A CA 1
ATOM 545 C C . GLU A 1 73 ? 4.969 6.433 12.006 1.00 86.12 73 GLU A C 1
ATOM 547 O O . GLU A 1 73 ? 3.798 6.182 12.291 1.00 86.12 73 GLU A O 1
ATOM 552 N N . ASP A 1 74 ? 5.517 7.634 12.196 1.00 87.69 74 ASP A N 1
ATOM 553 C CA . ASP A 1 74 ? 4.806 8.752 12.824 1.00 87.69 74 ASP A CA 1
ATOM 554 C C . ASP A 1 74 ? 3.605 9.217 11.989 1.00 87.69 74 ASP A C 1
ATOM 556 O O . ASP A 1 74 ? 2.576 9.579 12.550 1.00 87.69 74 ASP A O 1
ATOM 560 N N . PHE A 1 75 ? 3.711 9.165 10.656 1.00 87.88 75 PHE A N 1
ATOM 561 C CA . PHE A 1 75 ? 2.605 9.502 9.755 1.00 87.88 75 PHE A CA 1
ATOM 562 C C . PHE A 1 75 ? 1.495 8.447 9.805 1.00 87.88 75 PHE A C 1
ATOM 564 O O . PHE A 1 75 ? 0.317 8.785 9.817 1.00 87.88 75 PHE A O 1
ATOM 571 N N . LEU A 1 76 ? 1.864 7.163 9.820 1.00 88.88 76 LEU A N 1
ATOM 572 C CA . LEU A 1 76 ? 0.912 6.054 9.706 1.00 88.88 76 LEU A CA 1
ATOM 573 C C . LEU A 1 76 ? 0.208 5.727 11.032 1.00 88.88 76 LEU A C 1
ATOM 575 O O . LEU A 1 76 ? -0.894 5.177 11.039 1.00 88.88 76 LEU A O 1
ATOM 579 N N . SER A 1 77 ? 0.839 6.031 12.163 1.00 90.06 77 SER A N 1
ATOM 580 C CA . SER A 1 77 ? 0.337 5.640 13.480 1.00 90.06 77 SER A CA 1
ATOM 581 C C . SER A 1 77 ? -0.929 6.405 13.872 1.00 90.06 77 SER A C 1
ATOM 583 O O . SER A 1 77 ? -0.926 7.627 13.971 1.00 90.06 77 SER A O 1
ATOM 585 N N . GLY A 1 78 ? -2.000 5.670 14.189 1.00 88.62 78 GLY A N 1
ATOM 586 C CA . GLY A 1 78 ? -3.230 6.242 14.750 1.00 88.62 78 GLY A CA 1
ATOM 587 C C . GLY A 1 78 ? -4.173 6.889 13.732 1.00 88.62 78 GLY A C 1
ATOM 588 O O . GLY A 1 78 ? -5.119 7.563 14.138 1.00 88.62 78 GLY A O 1
ATOM 589 N N . LEU A 1 79 ? -3.954 6.683 12.428 1.00 92.31 79 LEU A N 1
ATOM 590 C CA . LEU A 1 79 ? -4.876 7.148 11.392 1.00 92.31 79 LEU A CA 1
ATOM 591 C C . LEU A 1 79 ? -6.169 6.317 11.405 1.00 92.31 79 LEU A C 1
ATOM 593 O O . LEU A 1 79 ? -6.168 5.151 11.015 1.00 92.31 79 LEU A O 1
ATOM 597 N N . SER A 1 80 ? -7.276 6.933 11.828 1.00 94.69 80 SER A N 1
ATOM 598 C CA . SER A 1 80 ? -8.596 6.278 11.891 1.00 94.69 80 SER A CA 1
ATOM 599 C C . SER A 1 80 ? -9.415 6.369 10.598 1.00 94.69 80 SER A C 1
ATOM 601 O O . SER A 1 80 ? -10.315 5.559 10.389 1.00 94.69 80 SER A O 1
ATOM 603 N N . ASP A 1 81 ? -9.075 7.319 9.724 1.00 96.06 81 ASP A N 1
ATOM 604 C CA . ASP A 1 81 ? -9.688 7.508 8.411 1.00 96.06 81 ASP A CA 1
ATOM 605 C C . ASP A 1 81 ? -8.584 7.680 7.361 1.00 96.06 81 ASP A C 1
ATOM 607 O O . ASP A 1 81 ? -8.066 8.772 7.131 1.00 96.06 81 ASP A O 1
ATOM 611 N N . VAL A 1 82 ? -8.154 6.562 6.776 1.00 97.25 82 VAL A N 1
ATOM 612 C CA . VAL A 1 82 ? -7.072 6.508 5.790 1.00 97.25 82 VAL A CA 1
ATOM 613 C C . VAL A 1 82 ? -7.575 5.942 4.467 1.00 97.25 82 VAL A C 1
ATOM 615 O O . VAL A 1 82 ? -8.307 4.950 4.430 1.00 97.25 82 VAL A O 1
ATOM 618 N N . SER A 1 83 ? -7.145 6.562 3.367 1.00 98.06 83 SER A N 1
ATOM 619 C CA . SER A 1 83 ? -7.378 6.073 2.008 1.00 98.06 83 SER A CA 1
ATOM 620 C C . SER A 1 83 ? -6.083 5.552 1.406 1.00 98.06 83 SER A C 1
ATOM 622 O O . SER A 1 83 ? -5.089 6.273 1.353 1.00 98.06 83 SER A O 1
ATOM 624 N N . ALA A 1 84 ? -6.075 4.322 0.905 1.00 98.12 84 ALA A N 1
ATOM 625 C CA . ALA A 1 84 ? -4.936 3.758 0.191 1.00 98.12 84 ALA A CA 1
ATOM 626 C C . ALA A 1 84 ? -5.350 3.387 -1.232 1.00 98.12 84 ALA A C 1
ATOM 628 O O . ALA A 1 84 ? -6.344 2.695 -1.431 1.00 98.12 84 ALA A O 1
ATOM 629 N N . THR A 1 85 ? -4.584 3.822 -2.231 1.00 98.62 85 THR A N 1
ATOM 630 C CA . THR A 1 85 ? -4.754 3.386 -3.627 1.00 98.62 85 THR A CA 1
ATOM 631 C C . THR A 1 85 ? -3.504 2.647 -4.060 1.00 98.62 85 THR A C 1
ATOM 633 O O . THR A 1 85 ? -2.399 3.118 -3.807 1.00 98.62 85 THR A O 1
ATOM 636 N N . GLY A 1 86 ? -3.655 1.492 -4.706 1.00 98.31 86 GLY A N 1
ATOM 637 C CA . GLY A 1 86 ? -2.524 0.661 -5.106 1.00 98.31 86 GLY A CA 1
ATOM 638 C C . GLY A 1 86 ? -2.926 -0.618 -5.821 1.00 98.31 86 GLY A C 1
ATOM 639 O O . GLY A 1 86 ? -4.084 -0.810 -6.191 1.00 98.31 86 GLY A O 1
ATOM 640 N N . PHE A 1 87 ? -1.950 -1.495 -6.033 1.00 98.12 87 PHE A N 1
ATOM 641 C CA . PHE A 1 87 ? -2.189 -2.816 -6.610 1.00 98.12 87 PHE A CA 1
ATOM 642 C C . PHE A 1 87 ? -2.604 -3.779 -5.508 1.00 98.12 87 PHE A C 1
ATOM 644 O O . PHE A 1 87 ? -1.912 -3.864 -4.496 1.00 98.12 87 PHE A O 1
ATOM 651 N N . SER A 1 88 ? -3.689 -4.520 -5.713 1.00 97.75 88 SER A N 1
ATOM 652 C CA . SER A 1 88 ? -4.235 -5.403 -4.684 1.00 97.75 88 SER A CA 1
ATOM 653 C C . SER A 1 88 ? -4.478 -6.814 -5.190 1.00 97.75 88 SER A C 1
ATOM 655 O O . SER A 1 88 ? -4.922 -7.041 -6.320 1.00 97.75 88 SER A O 1
ATOM 657 N N . VAL A 1 89 ? -4.228 -7.754 -4.288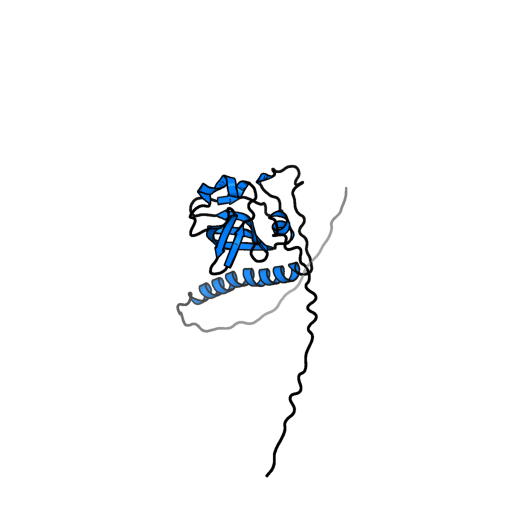 1.00 96.62 89 VAL A N 1
ATOM 658 C CA . VAL A 1 89 ? -4.640 -9.159 -4.336 1.00 96.62 89 VAL A CA 1
ATOM 659 C C . VAL A 1 89 ? -5.382 -9.464 -3.023 1.00 96.62 89 VAL A C 1
ATOM 661 O O . VAL A 1 89 ? -5.329 -8.643 -2.105 1.00 96.62 89 VAL A O 1
ATOM 664 N N . PRO A 1 90 ? -6.104 -10.591 -2.884 1.00 96.44 90 PRO A N 1
ATOM 665 C CA . PRO A 1 90 ? -6.832 -10.882 -1.647 1.00 96.44 90 PRO A CA 1
ATOM 666 C C . PRO A 1 90 ? -5.939 -10.764 -0.400 1.00 96.44 90 PRO A C 1
ATOM 668 O O . PRO A 1 90 ? -4.920 -11.444 -0.311 1.00 96.44 90 PRO A O 1
ATOM 671 N N . GLY A 1 91 ? -6.308 -9.878 0.532 1.00 96.94 91 GLY A N 1
ATOM 672 C CA . GLY A 1 91 ? -5.603 -9.663 1.803 1.00 96.94 91 GLY A CA 1
ATOM 673 C C . GLY A 1 91 ? -4.305 -8.846 1.737 1.00 96.94 91 GLY A C 1
ATOM 674 O O . GLY A 1 91 ? -3.719 -8.575 2.784 1.00 96.94 91 GLY A O 1
ATOM 675 N N . HIS A 1 92 ? -3.849 -8.409 0.557 1.00 97.94 92 HIS A N 1
ATOM 676 C CA . HIS A 1 92 ? -2.595 -7.660 0.431 1.00 97.94 92 HIS A CA 1
ATOM 677 C C . HIS A 1 92 ? -2.680 -6.527 -0.597 1.00 97.94 92 HIS A C 1
ATOM 679 O O . HIS A 1 92 ? -3.287 -6.670 -1.658 1.00 97.94 92 HIS A O 1
ATOM 685 N N . MET A 1 93 ? -1.995 -5.420 -0.318 1.00 98.25 93 MET A N 1
ATOM 686 C CA . MET A 1 93 ? -1.881 -4.274 -1.217 1.00 98.25 93 MET A CA 1
ATOM 687 C C . MET A 1 93 ? -0.430 -3.788 -1.299 1.00 98.25 93 MET A C 1
ATOM 689 O O . MET A 1 93 ? 0.243 -3.651 -0.284 1.00 98.25 93 MET A O 1
ATOM 693 N N . ALA A 1 94 ? 0.038 -3.475 -2.507 1.00 97.81 94 ALA A N 1
ATOM 694 C CA . ALA A 1 94 ? 1.219 -2.655 -2.759 1.00 97.81 94 ALA A CA 1
ATOM 695 C C . ALA A 1 94 ? 0.744 -1.215 -3.039 1.00 97.81 94 ALA A C 1
ATOM 697 O O . ALA A 1 94 ? 0.303 -0.930 -4.160 1.00 97.81 94 ALA A O 1
ATOM 698 N N . PRO A 1 95 ? 0.737 -0.324 -2.028 1.00 97.75 95 PRO A N 1
ATOM 699 C CA . PRO A 1 95 ? 0.122 0.992 -2.156 1.00 97.75 95 PRO A CA 1
ATOM 700 C C . PRO A 1 95 ? 0.937 1.885 -3.091 1.00 97.75 95 PRO A C 1
ATOM 702 O O . PRO A 1 95 ? 2.146 1.984 -2.965 1.00 97.75 95 PRO A O 1
ATOM 705 N N . ILE A 1 96 ? 0.279 2.572 -4.013 1.00 97.56 96 ILE A N 1
ATOM 706 C CA . ILE A 1 96 ? 0.862 3.694 -4.758 1.00 97.56 96 ILE A CA 1
ATOM 707 C C . ILE A 1 96 ? 0.918 4.906 -3.841 1.00 97.56 96 ILE A C 1
ATOM 709 O O . ILE A 1 96 ? 1.979 5.497 -3.677 1.00 97.56 96 ILE A O 1
ATOM 713 N N . GLN A 1 97 ? -0.193 5.192 -3.166 1.00 96.94 97 GLN A N 1
ATOM 714 C CA . GLN A 1 97 ? -0.309 6.292 -2.221 1.00 96.94 97 GLN A CA 1
ATOM 715 C C . GLN A 1 97 ? -1.164 5.906 -1.016 1.00 96.94 97 GLN A C 1
ATOM 717 O O . GLN A 1 97 ? -2.109 5.119 -1.136 1.00 96.94 97 GLN A O 1
ATOM 722 N N . VAL A 1 98 ? -0.847 6.513 0.122 1.00 97.25 98 VAL A N 1
ATOM 723 C CA . VAL A 1 98 ? -1.646 6.494 1.348 1.00 97.25 98 VAL A CA 1
ATOM 724 C C . VAL A 1 98 ? -1.946 7.942 1.726 1.00 97.25 98 VAL A C 1
ATOM 726 O O . VAL A 1 98 ? -1.029 8.752 1.845 1.00 97.25 98 VAL A O 1
ATOM 729 N N . ILE A 1 99 ? -3.226 8.261 1.884 1.00 97.12 99 ILE A N 1
ATOM 730 C CA . ILE A 1 99 ? -3.743 9.582 2.244 1.00 97.12 99 ILE A CA 1
ATOM 731 C C . ILE A 1 99 ? -4.311 9.492 3.660 1.00 97.12 99 ILE A C 1
ATOM 733 O O . ILE A 1 99 ? -5.274 8.757 3.885 1.00 97.12 99 ILE A O 1
ATOM 737 N N . GLY A 1 100 ? -3.711 10.232 4.591 1.00 95.00 100 GLY A N 1
ATOM 738 C CA . GLY A 1 100 ? -4.275 10.492 5.916 1.00 95.00 100 GLY A CA 1
ATOM 739 C C . GLY A 1 100 ? -5.006 11.837 5.957 1.00 95.00 100 GLY A C 1
ATOM 740 O O . GLY A 1 100 ? -5.238 12.463 4.926 1.00 95.00 100 GLY A O 1
ATOM 741 N N . GLU A 1 101 ? -5.337 12.315 7.158 1.00 90.69 101 GLU A N 1
ATOM 742 C CA . GLU A 1 101 ? -6.071 13.581 7.330 1.00 90.69 101 GLU A CA 1
ATOM 743 C C . GLU A 1 101 ? -5.299 14.811 6.821 1.00 90.69 101 GLU A C 1
ATOM 745 O O . GLU A 1 101 ? -5.891 15.709 6.222 1.00 90.69 101 GLU A O 1
ATOM 750 N N . ALA A 1 102 ? -3.988 14.865 7.075 1.00 88.50 102 ALA A N 1
ATOM 751 C CA . ALA A 1 102 ? -3.156 16.037 6.786 1.00 88.50 102 ALA A CA 1
ATOM 752 C C . ALA A 1 102 ? -2.165 15.825 5.634 1.00 88.50 102 ALA A C 1
ATOM 754 O O . ALA A 1 102 ? -1.810 16.784 4.952 1.00 88.50 102 ALA A O 1
ATOM 755 N N . ASP A 1 103 ? -1.738 14.583 5.410 1.00 93.38 103 ASP A N 1
ATOM 756 C CA . ASP A 1 103 ? -0.598 14.271 4.556 1.00 93.38 103 ASP A CA 1
ATOM 757 C C . ASP A 1 103 ? -0.902 13.127 3.584 1.00 93.38 103 ASP A C 1
ATOM 759 O O . ASP A 1 103 ? -1.794 12.297 3.783 1.00 93.38 103 ASP A O 1
ATOM 763 N N . THR A 1 104 ? -0.126 13.089 2.505 1.00 94.94 104 THR A N 1
ATOM 764 C CA . THR A 1 104 ? -0.133 12.017 1.508 1.00 94.94 104 THR A CA 1
ATOM 765 C C . THR A 1 104 ? 1.287 11.510 1.320 1.00 94.94 104 THR A C 1
ATOM 767 O O . THR A 1 104 ? 2.208 12.303 1.127 1.00 94.94 104 THR A O 1
ATOM 770 N N . VAL A 1 105 ? 1.460 10.190 1.350 1.00 93.94 105 VAL A N 1
ATOM 771 C CA . VAL A 1 105 ? 2.755 9.536 1.135 1.00 93.94 105 VAL A CA 1
ATOM 772 C C . VAL A 1 105 ? 2.652 8.570 -0.035 1.00 93.94 105 VAL A C 1
ATOM 774 O O . VAL A 1 105 ? 1.733 7.754 -0.103 1.00 93.94 105 VAL A O 1
ATOM 777 N N . GLU A 1 106 ? 3.618 8.654 -0.946 1.00 94.56 106 GLU A N 1
ATOM 778 C CA . GLU A 1 106 ? 3.728 7.787 -2.116 1.00 94.56 106 GLU A CA 1
ATOM 779 C C . GLU A 1 106 ? 4.785 6.695 -1.903 1.00 94.56 106 GLU A C 1
ATOM 781 O O . GLU A 1 106 ? 5.877 6.946 -1.390 1.00 94.56 106 GLU A O 1
ATOM 786 N N . PHE A 1 107 ? 4.473 5.472 -2.331 1.00 94.19 107 PHE A N 1
ATOM 787 C CA . PHE A 1 107 ? 5.319 4.289 -2.138 1.00 94.19 107 PHE A CA 1
ATOM 788 C C . PHE A 1 107 ? 5.639 3.594 -3.462 1.00 94.19 107 PHE A C 1
ATOM 790 O O . PHE A 1 107 ? 6.788 3.229 -3.714 1.00 94.19 107 PHE A O 1
ATOM 797 N N . TRP A 1 108 ? 4.642 3.439 -4.331 1.00 94.75 108 TRP A N 1
ATOM 798 C CA . TRP A 1 108 ? 4.782 2.870 -5.669 1.00 94.75 108 TRP A CA 1
ATOM 799 C C . TRP A 1 108 ? 4.321 3.870 -6.724 1.00 94.75 108 TRP A C 1
ATOM 801 O O . TRP A 1 108 ? 3.557 4.781 -6.440 1.00 94.75 108 TRP A O 1
ATOM 811 N N . HIS A 1 109 ? 4.762 3.679 -7.960 1.00 94.69 109 HIS A N 1
ATOM 812 C CA . HIS A 1 109 ? 4.240 4.387 -9.121 1.00 94.69 109 HIS A CA 1
ATOM 813 C C . HIS A 1 109 ? 3.219 3.516 -9.870 1.00 94.69 109 HIS A C 1
ATOM 815 O O . HIS A 1 109 ? 3.346 2.288 -9.895 1.00 94.69 109 HIS A O 1
ATOM 821 N N . GLU A 1 110 ? 2.262 4.132 -10.573 1.00 94.50 110 GLU A N 1
ATOM 822 C CA . GLU A 1 110 ? 1.268 3.435 -11.417 1.00 94.50 110 GLU A CA 1
ATOM 823 C C . GLU A 1 110 ? 1.899 2.534 -12.489 1.00 94.50 110 GLU A C 1
ATOM 825 O O . GLU A 1 110 ? 1.316 1.547 -12.928 1.00 94.50 110 GLU A O 1
ATOM 830 N N . ALA A 1 111 ? 3.138 2.832 -12.873 1.00 92.81 111 ALA A N 1
ATOM 831 C CA . ALA A 1 111 ? 3.925 2.018 -13.795 1.00 92.81 111 ALA A CA 1
ATOM 832 C C . ALA A 1 111 ? 4.621 0.813 -13.122 1.00 92.81 111 ALA A C 1
ATOM 834 O O . ALA A 1 111 ? 5.532 0.241 -13.720 1.00 92.81 111 ALA A O 1
ATOM 835 N N . ARG A 1 112 ? 4.198 0.430 -11.906 1.00 93.25 112 ARG A N 1
ATOM 836 C CA . ARG A 1 112 ? 4.624 -0.768 -11.156 1.00 93.25 112 ARG A CA 1
ATOM 837 C C . ARG A 1 112 ? 6.116 -0.785 -10.797 1.00 93.25 112 ARG A C 1
ATOM 839 O O . ARG A 1 112 ? 6.792 -1.802 -10.944 1.00 93.25 112 ARG A O 1
ATOM 846 N N . TYR A 1 113 ? 6.635 0.338 -10.300 1.00 91.38 113 TYR A N 1
ATOM 847 C CA . TYR A 1 113 ? 7.958 0.404 -9.668 1.00 91.38 113 TYR A CA 1
ATOM 848 C C . TYR A 1 113 ? 7.892 1.116 -8.309 1.00 91.38 113 TYR A C 1
ATOM 850 O O . TYR A 1 113 ? 7.073 2.023 -8.143 1.00 91.38 113 TYR A O 1
ATOM 858 N N . PRO A 1 114 ? 8.728 0.722 -7.334 1.00 91.75 114 PRO A N 1
ATOM 859 C CA . PRO A 1 114 ? 8.773 1.373 -6.030 1.00 91.75 114 PRO A CA 1
ATOM 860 C C . PRO A 1 114 ? 9.523 2.711 -6.089 1.00 91.75 114 PRO A C 1
ATOM 862 O O . PRO A 1 114 ? 10.595 2.795 -6.690 1.00 91.75 114 PRO A O 1
ATOM 865 N N . GLN A 1 115 ? 9.005 3.735 -5.408 1.00 88.06 115 GLN A N 1
ATOM 866 C CA . GLN A 1 115 ? 9.588 5.085 -5.375 1.00 88.06 115 GLN A CA 1
ATOM 867 C C . GLN A 1 115 ? 10.939 5.120 -4.637 1.00 88.06 115 GLN A C 1
ATOM 869 O O . GLN A 1 115 ? 11.857 5.848 -5.012 1.00 88.06 115 GLN A O 1
ATOM 874 N N . TRP A 1 116 ? 11.115 4.271 -3.621 1.00 82.00 116 TRP A N 1
ATOM 875 C CA . TRP A 1 116 ? 12.343 4.226 -2.815 1.00 82.00 116 TRP A CA 1
ATOM 876 C C . TRP A 1 116 ? 13.552 3.615 -3.527 1.00 82.00 116 TRP A C 1
ATOM 878 O O . TRP A 1 116 ? 14.678 3.751 -3.053 1.00 82.00 116 TRP A O 1
ATOM 888 N N . ALA A 1 117 ? 13.350 2.909 -4.641 1.00 78.19 117 ALA A N 1
ATOM 889 C CA . ALA A 1 117 ? 14.451 2.304 -5.387 1.00 78.19 117 ALA A CA 1
ATOM 890 C C . ALA A 1 117 ? 15.116 3.287 -6.374 1.00 78.19 117 ALA A C 1
ATOM 892 O O . ALA A 1 117 ? 16.016 2.892 -7.120 1.00 78.19 117 ALA A O 1
ATOM 893 N N . GLY A 1 118 ? 14.682 4.555 -6.363 1.00 64.44 118 GLY A N 1
ATOM 894 C CA . GLY A 1 118 ? 15.106 5.597 -7.292 1.00 64.44 118 GLY A CA 1
ATOM 895 C C . GLY A 1 118 ? 14.613 5.361 -8.723 1.00 64.44 118 GLY A C 1
ATOM 896 O O . GLY A 1 118 ? 14.099 4.299 -9.071 1.00 64.44 118 GLY A O 1
ATOM 897 N N . GLU A 1 119 ? 14.815 6.353 -9.593 1.00 55.34 119 GLU A N 1
ATOM 898 C CA . GLU A 1 119 ? 14.370 6.288 -10.995 1.00 55.34 119 GLU A CA 1
ATOM 899 C C . GLU A 1 119 ? 15.240 5.398 -11.896 1.00 55.34 119 GLU A C 1
ATOM 901 O O . GLU A 1 119 ? 14.908 5.251 -13.069 1.00 55.34 119 GLU A O 1
ATOM 906 N N . GLY A 1 120 ? 16.326 4.809 -11.367 1.00 45.41 120 GLY A N 1
ATOM 907 C CA . GLY A 1 120 ? 17.423 4.124 -12.072 1.00 45.41 120 GLY A CA 1
ATOM 908 C C . GLY A 1 120 ? 17.019 3.332 -13.321 1.00 45.41 120 GLY A C 1
ATOM 909 O O . GLY A 1 120 ? 16.868 2.111 -13.277 1.00 45.41 120 GLY A O 1
ATOM 910 N N . GLU A 1 121 ? 16.834 4.052 -14.428 1.00 54.56 121 GLU A N 1
ATOM 911 C CA . GLU A 1 121 ? 16.375 3.588 -15.741 1.00 54.56 121 GLU A CA 1
ATOM 912 C C . GLU A 1 121 ? 15.199 2.597 -15.732 1.00 54.56 121 GLU A C 1
ATOM 914 O O . GLU A 1 121 ? 15.132 1.717 -16.587 1.00 54.56 121 GLU A O 1
ATOM 919 N N . ARG A 1 122 ? 14.270 2.695 -14.769 1.00 57.97 122 ARG A N 1
ATOM 920 C CA . ARG A 1 122 ? 13.150 1.738 -14.625 1.00 57.97 122 ARG A CA 1
ATOM 921 C C . ARG A 1 122 ? 13.584 0.272 -14.465 1.00 57.97 122 ARG A C 1
ATOM 923 O O . ARG A 1 122 ? 12.783 -0.630 -14.682 1.00 57.97 122 ARG A O 1
ATOM 930 N N . ARG A 1 123 ? 14.814 -0.012 -14.023 1.00 59.41 123 ARG A N 1
ATOM 931 C CA . ARG A 1 123 ? 15.307 -1.398 -13.839 1.00 59.41 123 ARG A CA 1
ATOM 932 C C . ARG A 1 123 ? 14.524 -2.202 -12.794 1.00 59.41 123 ARG A C 1
ATOM 934 O O . ARG A 1 123 ? 14.613 -3.424 -12.773 1.00 59.41 123 ARG A O 1
ATOM 941 N N . ASN A 1 124 ? 13.755 -1.515 -11.950 1.00 63.09 124 ASN A N 1
ATOM 942 C CA . ASN A 1 124 ? 12.878 -2.104 -10.938 1.00 63.09 124 ASN A CA 1
ATOM 943 C C . ASN A 1 124 ? 11.403 -2.154 -11.372 1.00 63.09 124 ASN A C 1
ATOM 945 O O . ASN A 1 124 ? 10.541 -2.455 -10.548 1.00 63.09 124 ASN A O 1
ATOM 949 N N . GLN A 1 125 ? 11.105 -1.829 -12.634 1.00 68.88 125 GLN A N 1
ATOM 950 C CA . GLN A 1 125 ? 9.761 -1.922 -13.185 1.00 68.88 125 GLN A CA 1
ATOM 951 C C . GLN A 1 125 ? 9.333 -3.381 -13.308 1.00 68.88 125 GLN A C 1
ATOM 953 O O . GLN A 1 125 ? 10.075 -4.238 -13.785 1.00 68.88 125 GLN A O 1
ATOM 958 N N . VAL A 1 126 ? 8.105 -3.641 -12.881 1.00 76.38 126 VAL A N 1
ATOM 959 C CA . VAL A 1 126 ? 7.469 -4.944 -12.982 1.00 76.38 126 VAL A CA 1
ATOM 960 C C . VAL A 1 126 ? 6.500 -4.927 -14.159 1.00 76.38 126 VAL A C 1
ATOM 962 O O . VAL A 1 126 ? 5.591 -4.100 -14.211 1.00 76.38 126 VAL A O 1
ATOM 965 N N . GLU A 1 127 ? 6.684 -5.841 -15.109 1.00 78.38 127 GLU A N 1
ATOM 966 C CA . GLU A 1 127 ? 5.729 -6.028 -16.201 1.00 78.38 127 GLU A CA 1
ATOM 967 C C . GLU A 1 127 ? 4.451 -6.689 -15.680 1.00 78.38 127 GLU A C 1
ATOM 969 O O . GLU A 1 127 ? 4.500 -7.690 -14.964 1.00 78.38 127 GLU A O 1
ATOM 974 N N . GLU A 1 128 ? 3.299 -6.131 -16.047 1.00 75.94 128 GLU A N 1
ATOM 975 C CA . GLU A 1 128 ? 2.002 -6.702 -15.700 1.00 75.94 128 GLU A CA 1
ATOM 976 C C . GLU A 1 128 ? 1.821 -8.074 -16.352 1.00 75.94 128 GLU A C 1
ATOM 978 O O . GLU A 1 128 ? 1.928 -8.225 -17.572 1.00 75.94 128 GLU A O 1
ATOM 983 N N . ARG A 1 129 ? 1.484 -9.082 -15.544 1.00 73.56 129 ARG A N 1
ATOM 984 C CA . ARG A 1 129 ? 1.165 -10.411 -16.060 1.00 73.56 129 ARG A CA 1
ATOM 985 C C . ARG A 1 129 ? -0.334 -10.520 -16.316 1.00 73.56 129 ARG A C 1
ATOM 987 O O . ARG A 1 129 ? -1.086 -10.990 -15.467 1.00 73.56 129 ARG A O 1
ATOM 994 N N . LEU A 1 130 ? -0.771 -10.148 -17.518 1.00 54.94 130 LEU A N 1
ATOM 995 C CA . LEU A 1 130 ? -2.136 -10.413 -17.985 1.00 54.94 130 LEU A CA 1
ATOM 996 C C . LEU A 1 130 ? -2.332 -11.924 -18.215 1.00 54.94 130 LEU A C 1
ATOM 998 O O . LEU A 1 130 ? -2.144 -12.445 -19.311 1.00 54.94 130 LEU A O 1
ATOM 1002 N N . GLY A 1 131 ? -2.662 -12.661 -17.155 1.00 46.28 131 GLY A N 1
ATOM 1003 C CA . GLY A 1 131 ? -3.236 -14.006 -17.251 1.00 46.28 131 GLY A CA 1
ATOM 1004 C C . GLY A 1 131 ? -4.764 -13.945 -17.357 1.00 46.28 131 GLY A C 1
ATOM 1005 O O . GLY A 1 131 ? -5.362 -12.936 -17.001 1.00 46.28 131 GLY A O 1
ATOM 1006 N N . ALA A 1 132 ? -5.417 -15.044 -17.754 1.00 48.19 132 ALA A N 1
ATOM 1007 C CA . ALA A 1 132 ? -6.882 -15.175 -17.917 1.00 48.19 132 ALA A CA 1
ATOM 1008 C C . ALA A 1 132 ? -7.745 -14.825 -16.670 1.00 48.19 132 ALA A C 1
ATOM 1010 O O . ALA A 1 132 ? -8.976 -14.859 -16.724 1.00 48.19 132 ALA A O 1
ATOM 1011 N N . ALA A 1 133 ? -7.116 -14.510 -15.534 1.00 50.03 133 ALA A N 1
ATOM 1012 C CA . ALA A 1 133 ? -7.748 -13.942 -14.345 1.00 50.03 133 ALA A CA 1
ATOM 1013 C C . ALA A 1 133 ? -7.917 -12.406 -14.420 1.00 50.03 133 ALA A C 1
ATOM 1015 O O . ALA A 1 133 ? -8.892 -11.884 -13.885 1.00 50.03 133 ALA A O 1
ATOM 1016 N N . GLY A 1 134 ? -7.026 -11.694 -15.124 1.00 44.44 134 GLY A N 1
ATOM 1017 C CA . GLY A 1 134 ? -7.051 -10.234 -15.270 1.00 44.44 134 GLY A CA 1
ATOM 1018 C C . GLY A 1 134 ? -8.214 -9.717 -16.123 1.00 44.44 134 GLY A C 1
ATOM 1019 O O . GLY A 1 134 ? -8.778 -8.670 -15.815 1.00 44.44 134 GLY A O 1
ATOM 1020 N N . GLU A 1 135 ? -8.657 -10.486 -17.125 1.00 45.59 135 GLU A N 1
ATOM 1021 C CA . GLU A 1 135 ? -9.821 -10.124 -17.956 1.00 45.59 135 GLU A CA 1
ATOM 1022 C C . GLU A 1 135 ? -11.117 -10.061 -17.130 1.00 45.59 135 GLU A C 1
ATOM 1024 O O . GLU A 1 135 ? -11.890 -9.114 -17.249 1.00 45.59 135 GLU A O 1
ATOM 1029 N N . ARG A 1 136 ? -11.317 -10.998 -16.191 1.00 48.59 136 ARG A N 1
ATOM 1030 C CA . ARG A 1 136 ? -12.523 -11.011 -15.341 1.00 48.59 136 ARG A CA 1
ATOM 1031 C C . ARG A 1 136 ? -12.554 -9.849 -14.346 1.00 48.59 136 ARG A C 1
ATOM 1033 O O . ARG A 1 136 ? -13.632 -9.395 -13.965 1.00 48.59 136 ARG A O 1
ATOM 1040 N N . GLN A 1 137 ? -11.386 -9.375 -13.912 1.00 50.09 137 GLN A N 1
ATOM 1041 C CA . GLN A 1 137 ? -11.275 -8.253 -12.979 1.00 50.09 137 GLN A CA 1
ATOM 1042 C C . GLN A 1 137 ? -11.419 -6.901 -13.695 1.00 50.09 137 GLN A C 1
ATOM 1044 O O . GLN A 1 137 ? -12.012 -5.980 -13.133 1.00 50.09 137 GLN A O 1
ATOM 1049 N N . ALA A 1 138 ? -10.971 -6.793 -14.951 1.00 50.38 138 ALA A N 1
ATOM 1050 C CA . ALA A 1 138 ? -11.240 -5.636 -15.806 1.00 50.38 138 ALA A CA 1
ATOM 1051 C C . ALA A 1 138 ? -12.748 -5.465 -16.086 1.00 50.38 138 ALA A C 1
ATOM 1053 O O . ALA A 1 138 ? -13.266 -4.350 -15.990 1.00 50.38 138 ALA A O 1
ATOM 1054 N N . ASP A 1 139 ? -13.472 -6.565 -16.314 1.00 49.56 139 ASP A N 1
ATOM 1055 C CA . ASP A 1 139 ? -14.929 -6.545 -16.503 1.00 49.56 139 ASP A CA 1
ATOM 1056 C C . ASP A 1 139 ? -15.685 -6.132 -15.226 1.00 49.56 139 ASP A C 1
ATOM 1058 O O . ASP A 1 139 ? -16.630 -5.339 -15.277 1.00 49.56 139 ASP A O 1
ATOM 1062 N N . ALA A 1 140 ? -15.239 -6.592 -14.051 1.00 50.38 140 ALA A N 1
ATOM 1063 C CA . ALA A 1 140 ? -15.786 -6.137 -12.769 1.00 50.38 140 ALA A CA 1
ATOM 1064 C C . ALA A 1 140 ? -15.534 -4.634 -12.534 1.00 50.38 140 ALA A C 1
ATOM 1066 O O . ALA A 1 140 ? -16.382 -3.935 -11.975 1.00 50.38 140 ALA A O 1
ATOM 1067 N N . ARG A 1 141 ? -14.399 -4.114 -13.021 1.00 46.78 141 ARG A N 1
ATOM 1068 C CA . ARG A 1 141 ? -14.037 -2.694 -12.954 1.00 46.78 141 ARG A CA 1
ATOM 1069 C C . ARG A 1 141 ? -14.917 -1.832 -13.866 1.00 46.78 141 ARG A C 1
ATOM 1071 O O . ARG A 1 141 ? -15.385 -0.784 -13.429 1.00 46.78 141 ARG A O 1
ATOM 1078 N N . ALA A 1 142 ? -15.242 -2.291 -15.075 1.00 45.50 142 ALA A N 1
ATOM 1079 C CA . ALA A 1 142 ? -16.204 -1.608 -15.946 1.00 45.50 142 ALA A CA 1
ATOM 1080 C C . ALA A 1 142 ? -17.604 -1.498 -15.301 1.00 45.50 142 ALA A C 1
ATOM 1082 O O . ALA A 1 142 ? -18.288 -0.485 -15.452 1.00 45.50 142 ALA A O 1
ATOM 1083 N N . LEU A 1 143 ? -18.008 -2.503 -14.517 1.00 49.91 143 LEU A N 1
ATOM 1084 C CA . LEU A 1 143 ? -19.281 -2.500 -13.788 1.00 49.91 143 LEU A CA 1
ATOM 1085 C C . LEU A 1 143 ? -19.268 -1.622 -12.524 1.00 49.91 143 LEU A C 1
ATOM 1087 O O . LEU A 1 143 ? -20.313 -1.078 -12.163 1.00 49.91 143 LEU A O 1
ATOM 1091 N N . ALA A 1 144 ? -18.116 -1.469 -11.864 1.00 46.34 144 ALA A N 1
ATOM 1092 C CA . ALA A 1 144 ? -17.968 -0.648 -10.660 1.00 46.34 144 ALA A CA 1
ATOM 1093 C C . ALA A 1 144 ? -17.840 0.855 -10.975 1.00 46.34 144 ALA A C 1
ATOM 1095 O O . ALA A 1 144 ? -18.491 1.670 -10.326 1.00 46.34 144 ALA A O 1
ATOM 1096 N N . PHE A 1 145 ? -17.070 1.226 -12.004 1.00 47.41 145 PHE A N 1
ATOM 1097 C CA . PHE A 1 145 ? -16.870 2.630 -12.392 1.00 47.41 145 PHE A CA 1
ATOM 1098 C C . PHE A 1 145 ? -18.008 3.200 -13.261 1.00 47.41 145 PHE A C 1
ATOM 1100 O O . PHE A 1 145 ? -18.189 4.410 -13.302 1.00 47.41 145 PHE A O 1
ATOM 1107 N N . GLY A 1 146 ? -18.814 2.362 -13.927 1.00 38.56 146 GLY A N 1
ATOM 1108 C CA . GLY A 1 146 ? -19.928 2.828 -14.767 1.00 38.56 146 GLY A CA 1
ATOM 1109 C C . GLY A 1 146 ? -21.236 3.134 -14.023 1.00 38.56 146 GLY A C 1
ATOM 1110 O O . GLY A 1 146 ? -22.119 3.781 -14.581 1.00 38.56 146 GLY A O 1
ATOM 1111 N N . ARG A 1 147 ? -21.399 2.665 -12.776 1.00 42.22 147 ARG A N 1
ATOM 1112 C CA . ARG A 1 147 ? -22.692 2.722 -12.066 1.00 42.22 147 ARG A CA 1
ATOM 1113 C C . ARG A 1 147 ? -22.854 3.962 -11.173 1.00 42.22 147 ARG A C 1
ATOM 1115 O O . ARG A 1 147 ? -23.988 4.374 -10.934 1.00 42.22 147 ARG A O 1
ATOM 1122 N N . SER A 1 148 ? -21.759 4.578 -10.728 1.00 48.22 148 SER A N 1
ATOM 1123 C CA . SER A 1 148 ? -21.795 5.777 -9.874 1.00 48.22 148 SER A CA 1
ATOM 1124 C C . SER A 1 148 ? -22.295 7.010 -10.640 1.00 48.22 148 SER A C 1
ATOM 1126 O O . SER A 1 148 ? -23.224 7.678 -10.190 1.00 48.22 148 SER A O 1
ATOM 1128 N N . ASP A 1 149 ? -21.801 7.220 -11.863 1.00 50.12 149 ASP A N 1
ATOM 1129 C CA . ASP A 1 149 ? -22.163 8.381 -12.690 1.00 50.12 149 ASP A CA 1
ATOM 1130 C C . ASP A 1 149 ? -23.621 8.359 -13.182 1.00 50.12 149 ASP A C 1
ATOM 1132 O O . ASP A 1 149 ? -24.250 9.408 -13.347 1.00 50.12 149 ASP A O 1
ATOM 1136 N N . GLU A 1 150 ? -24.192 7.178 -13.444 1.00 46.44 150 GLU A N 1
ATOM 1137 C CA . GLU A 1 150 ? -25.564 7.063 -13.959 1.00 46.44 150 GLU A CA 1
ATOM 1138 C C . GLU A 1 150 ? -26.616 7.236 -12.850 1.00 46.44 150 GLU A C 1
ATOM 1140 O O . GLU A 1 150 ? -27.662 7.858 -13.072 1.00 46.44 150 GLU A O 1
ATOM 1145 N N . ILE A 1 151 ? -26.331 6.742 -11.640 1.00 52.66 151 ILE A N 1
ATOM 1146 C CA . ILE A 1 151 ? -27.209 6.920 -10.475 1.00 52.66 151 ILE A CA 1
ATOM 1147 C C . ILE A 1 151 ? -27.214 8.391 -10.040 1.00 52.66 151 ILE A C 1
ATOM 1149 O O . ILE A 1 151 ? -28.286 8.935 -9.767 1.00 52.66 151 ILE A O 1
ATOM 1153 N N . GLU A 1 152 ? -26.064 9.067 -10.062 1.00 45.19 152 GLU A N 1
ATOM 1154 C CA . GLU A 1 152 ? -25.961 10.483 -9.695 1.00 45.19 152 GLU A CA 1
ATOM 1155 C C . GLU A 1 152 ? -26.627 11.409 -10.735 1.00 45.19 152 GLU A C 1
ATOM 1157 O O . GLU A 1 152 ? -27.374 12.329 -10.377 1.00 45.19 152 GLU A O 1
ATOM 1162 N N . ARG A 1 153 ? -26.510 11.100 -12.039 1.00 49.91 153 ARG A N 1
ATOM 1163 C CA . ARG A 1 153 ? -27.263 11.814 -13.092 1.00 49.91 153 ARG A CA 1
ATOM 1164 C C . ARG A 1 153 ? -28.774 11.600 -12.987 1.00 49.91 153 ARG A C 1
ATOM 1166 O O . ARG A 1 153 ? -29.532 12.552 -13.185 1.00 49.91 153 ARG A O 1
ATOM 1173 N N . ARG A 1 154 ? -29.241 10.393 -12.634 1.00 46.97 154 ARG A N 1
ATOM 1174 C CA . ARG A 1 154 ? -30.678 10.124 -12.412 1.00 46.97 154 ARG A CA 1
ATOM 1175 C C . ARG A 1 154 ? -31.218 10.788 -11.146 1.00 46.97 154 ARG A C 1
ATOM 1177 O O . ARG A 1 154 ? -32.346 11.277 -11.167 1.00 46.97 154 ARG A O 1
ATOM 1184 N N . ALA A 1 155 ? -30.428 10.856 -10.076 1.00 50.94 155 ALA A N 1
ATOM 1185 C CA . ALA A 1 155 ? -30.811 11.537 -8.839 1.00 50.94 155 ALA A CA 1
ATOM 1186 C C . ALA A 1 155 ? -30.934 13.060 -9.027 1.00 50.94 155 ALA A C 1
ATOM 1188 O O . ALA A 1 155 ? -31.809 13.691 -8.430 1.00 50.94 155 ALA A O 1
ATOM 1189 N N . THR A 1 156 ? -30.118 13.635 -9.916 1.00 49.25 156 THR A N 1
ATOM 1190 C CA . THR A 1 156 ? -30.155 15.067 -10.244 1.00 49.25 156 THR A CA 1
ATOM 1191 C C . THR A 1 156 ? -31.315 15.408 -11.191 1.00 49.25 156 THR A C 1
ATOM 1193 O O . THR A 1 156 ? -32.015 16.395 -10.976 1.00 49.25 156 THR A O 1
ATOM 1196 N N . ALA A 1 157 ? -31.613 14.554 -12.179 1.00 48.28 157 ALA A N 1
ATOM 1197 C CA . ALA A 1 157 ? -32.734 14.759 -13.107 1.00 48.28 157 ALA A CA 1
ATOM 1198 C C . ALA A 1 157 ? -34.126 14.589 -12.461 1.00 48.28 157 ALA A C 1
ATOM 1200 O O . ALA A 1 157 ? -35.104 15.148 -12.952 1.00 48.28 157 ALA A O 1
ATOM 1201 N N . ALA A 1 158 ? -34.232 13.854 -11.348 1.00 45.75 158 ALA A N 1
ATOM 1202 C CA . ALA A 1 158 ? -35.497 13.632 -10.642 1.00 45.75 158 ALA A CA 1
ATOM 1203 C C . ALA A 1 158 ? -35.882 14.754 -9.652 1.00 45.75 158 ALA A C 1
ATOM 1205 O O . ALA A 1 158 ? -36.991 14.735 -9.119 1.00 45.75 158 ALA A O 1
ATOM 1206 N N . ARG A 1 159 ? -35.000 15.734 -9.390 1.00 47.00 159 ARG A N 1
ATOM 1207 C CA . ARG A 1 159 ? -35.268 16.863 -8.470 1.00 47.00 159 ARG A CA 1
ATOM 1208 C C . ARG A 1 159 ? -35.663 18.171 -9.152 1.00 47.00 159 ARG A C 1
ATOM 1210 O O . ARG A 1 159 ? -35.966 19.140 -8.461 1.00 47.00 159 ARG A O 1
ATOM 1217 N N . SER A 1 160 ? -35.723 18.204 -10.480 1.00 41.03 160 SER A N 1
ATOM 1218 C CA . SER A 1 160 ? -36.108 19.397 -11.238 1.00 41.03 160 SER A CA 1
ATOM 1219 C C . SER A 1 160 ? -37.444 19.198 -11.951 1.00 41.03 160 SER A C 1
ATOM 1221 O O . SER A 1 160 ? -37.513 19.111 -13.170 1.00 41.03 160 SER A O 1
ATOM 1223 N N . THR A 1 161 ? -38.524 19.189 -11.174 1.00 48.72 161 THR A N 1
ATOM 1224 C CA . THR A 1 161 ? -39.844 19.607 -11.666 1.00 48.72 161 THR A CA 1
ATOM 1225 C C . THR A 1 161 ? -40.428 20.624 -10.702 1.00 48.72 161 THR A C 1
ATOM 1227 O O . THR A 1 161 ? -40.649 20.308 -9.533 1.00 48.72 161 THR A O 1
ATOM 1230 N N . PRO A 1 162 ? -40.720 21.826 -11.211 1.00 40.44 162 PRO A N 1
ATOM 1231 C CA . PRO A 1 162 ? -42.047 22.383 -11.018 1.00 40.44 162 PRO A CA 1
ATOM 1232 C C . PRO A 1 162 ? -42.718 22.654 -12.370 1.00 40.44 162 PRO A C 1
ATOM 1234 O O . PRO A 1 162 ? -42.220 23.399 -13.207 1.00 40.44 162 PRO A O 1
ATOM 1237 N N . ASP A 1 163 ? -43.844 21.969 -12.545 1.00 42.16 163 ASP A N 1
ATOM 1238 C CA . ASP A 1 163 ? -45.114 22.433 -13.105 1.00 42.16 163 ASP A CA 1
ATOM 1239 C C . ASP A 1 163 ? -45.121 23.768 -13.881 1.00 42.16 163 ASP A C 1
ATOM 1241 O O . ASP A 1 163 ? -44.927 24.839 -13.307 1.00 42.16 163 ASP A O 1
ATOM 1245 N N . SER A 1 164 ? -45.461 23.712 -15.174 1.00 34.59 164 SER A N 1
ATOM 1246 C CA . SER A 1 164 ? -46.316 24.718 -15.817 1.00 34.59 164 SER A CA 1
ATOM 1247 C C . SER A 1 164 ? -46.936 24.180 -17.106 1.00 34.59 164 SER A C 1
ATOM 1249 O O . SER A 1 164 ? -46.304 23.939 -18.132 1.00 34.59 164 SER A O 1
ATOM 1251 N N . ARG A 1 165 ? -48.240 24.000 -16.977 1.00 38.75 165 ARG A N 1
ATOM 1252 C CA . ARG A 1 165 ? -49.278 23.641 -17.933 1.00 38.75 165 ARG A CA 1
ATOM 1253 C C . ARG A 1 165 ? -49.446 24.701 -1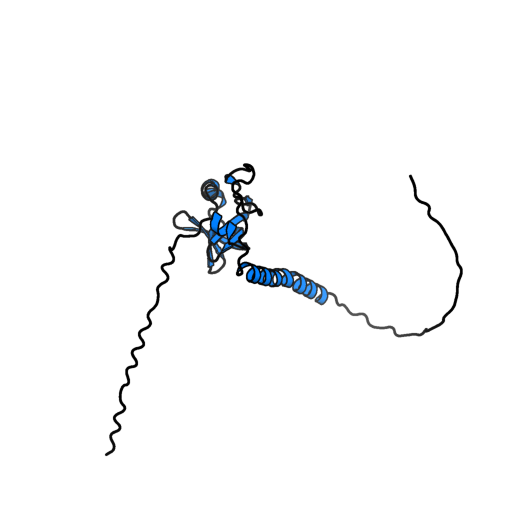9.045 1.00 38.75 165 ARG A C 1
ATOM 1255 O O . ARG A 1 165 ? -49.489 25.892 -18.756 1.00 38.75 165 ARG A O 1
ATOM 1262 N N . THR A 1 166 ? -49.808 24.223 -20.243 1.00 38.97 166 THR A N 1
ATOM 1263 C CA . THR A 1 166 ? -50.672 24.863 -21.278 1.00 38.97 166 THR A CA 1
ATOM 1264 C C . THR A 1 166 ? -50.040 25.707 -22.402 1.00 38.97 166 THR A C 1
ATOM 1266 O O . THR A 1 166 ? -49.618 26.835 -22.180 1.00 38.97 166 THR A O 1
ATOM 1269 N N . GLN A 1 167 ? -50.130 25.173 -23.634 1.00 39.59 167 GLN A N 1
ATOM 1270 C CA . GLN A 1 167 ? -50.689 25.756 -24.886 1.00 39.59 167 GLN A CA 1
ATOM 1271 C C . GLN A 1 167 ? -50.110 24.947 -26.067 1.00 39.59 167 GLN A C 1
ATOM 1273 O O . GLN A 1 167 ? -48.924 25.014 -26.352 1.00 39.59 167 GLN A O 1
ATOM 1278 N N . GLN A 1 168 ? -50.783 23.919 -26.588 1.00 37.78 168 GLN A N 1
ATOM 1279 C CA . GLN A 1 168 ? -51.888 23.949 -27.558 1.00 37.78 168 GLN A CA 1
ATOM 1280 C C . GLN A 1 168 ? -51.597 24.753 -28.844 1.00 37.78 168 GLN A C 1
ATOM 1282 O O . GLN A 1 168 ? -51.841 25.949 -28.880 1.00 37.78 168 GLN A O 1
ATOM 1287 N N . ALA A 1 169 ? -51.233 23.993 -29.894 1.00 36.59 169 ALA A N 1
ATOM 1288 C CA . ALA A 1 169 ? -51.594 24.166 -31.313 1.00 36.59 169 ALA A CA 1
ATOM 1289 C C . ALA A 1 169 ? -50.943 25.371 -32.057 1.00 36.59 169 ALA A C 1
ATOM 1291 O O . ALA A 1 169 ? -50.653 26.390 -31.465 1.00 36.59 16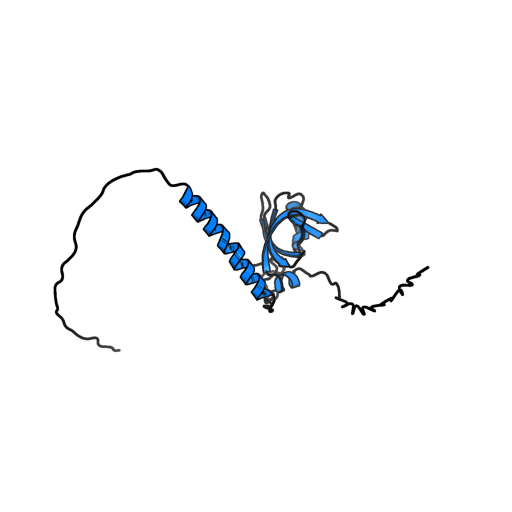9 ALA A O 1
ATOM 1292 N N . GLU A 1 170 ? -50.576 25.350 -33.342 1.00 38.16 170 GLU A N 1
ATOM 1293 C CA . GLU A 1 170 ? -51.163 24.744 -34.534 1.00 38.16 170 GLU A CA 1
ATOM 1294 C C . GLU A 1 170 ? -50.146 24.709 -35.707 1.00 38.16 170 GLU A C 1
ATOM 1296 O O . GLU A 1 170 ? -49.319 25.600 -35.847 1.00 38.16 170 GLU A O 1
ATOM 1301 N N . ARG A 1 171 ? -50.330 23.713 -36.592 1.00 39.44 171 ARG A N 1
ATOM 1302 C CA . ARG A 1 171 ? -50.274 23.761 -38.076 1.00 39.44 171 ARG A CA 1
ATOM 1303 C C . ARG A 1 171 ? -48.993 24.200 -38.813 1.00 39.44 171 ARG A C 1
ATOM 1305 O O . ARG A 1 171 ? -48.563 25.341 -38.752 1.00 39.44 171 ARG A O 1
ATOM 1312 N N . GLY A 1 172 ? -48.569 23.333 -39.744 1.00 31.80 172 GLY A N 1
ATOM 1313 C CA . GLY A 1 172 ? -47.970 23.782 -41.010 1.00 31.80 172 GLY A CA 1
ATOM 1314 C C . GLY A 1 172 ? -46.917 22.863 -41.633 1.00 31.80 172 GLY A C 1
ATOM 1315 O O . GLY A 1 172 ? -45.735 23.174 -41.612 1.00 31.80 172 GLY A O 1
ATOM 1316 N N . ARG A 1 173 ? -47.334 21.756 -42.255 1.00 41.41 173 ARG A N 1
ATOM 1317 C CA . ARG A 1 173 ? -46.634 21.176 -43.425 1.00 41.41 173 ARG A CA 1
ATOM 1318 C C . ARG A 1 173 ? -47.274 21.770 -44.695 1.00 41.41 173 ARG A C 1
ATOM 1320 O O . ARG A 1 173 ? -48.424 22.197 -44.594 1.00 41.41 173 ARG A O 1
ATOM 1327 N N . PRO A 1 174 ? -46.730 21.566 -45.908 1.00 60.81 174 PRO A N 1
ATOM 1328 C CA . PRO A 1 174 ? -45.333 21.505 -46.379 1.00 60.81 174 PRO A CA 1
ATOM 1329 C C . PRO A 1 174 ? -45.140 22.411 -47.632 1.00 60.81 174 PRO A C 1
ATOM 1331 O O . PRO A 1 174 ? -46.126 22.916 -48.154 1.00 60.81 174 PRO A O 1
ATOM 1334 N N . ALA A 1 175 ? -43.928 22.563 -48.189 1.00 37.84 175 ALA A N 1
ATOM 1335 C CA . ALA A 1 175 ? -43.733 22.660 -49.651 1.00 37.84 175 ALA A CA 1
ATOM 1336 C C . ALA A 1 175 ? -42.254 22.677 -50.079 1.00 37.84 175 ALA A C 1
ATOM 1338 O O . ALA A 1 175 ? -41.374 23.194 -49.405 1.00 37.84 175 ALA A O 1
ATOM 1339 N N . THR A 1 176 ? -42.076 22.067 -51.244 1.00 46.25 176 THR A N 1
ATOM 1340 C CA . THR A 1 176 ? -40.929 21.775 -52.112 1.00 46.25 176 THR A CA 1
ATOM 1341 C C . THR A 1 176 ? -40.261 22.991 -52.777 1.00 46.25 176 THR A C 1
ATOM 1343 O O . THR A 1 176 ? -40.761 24.103 -52.638 1.00 46.25 176 THR A O 1
ATOM 1346 N N . ARG A 1 177 ? -39.281 22.688 -53.662 1.00 36.00 177 ARG A N 1
ATOM 1347 C CA . ARG A 1 177 ? -38.678 23.486 -54.768 1.00 36.00 177 ARG A CA 1
ATOM 1348 C C . ARG A 1 177 ? -37.383 24.214 -54.364 1.00 36.00 177 ARG A C 1
ATOM 1350 O O . ARG A 1 177 ? -37.343 24.800 -53.297 1.00 36.00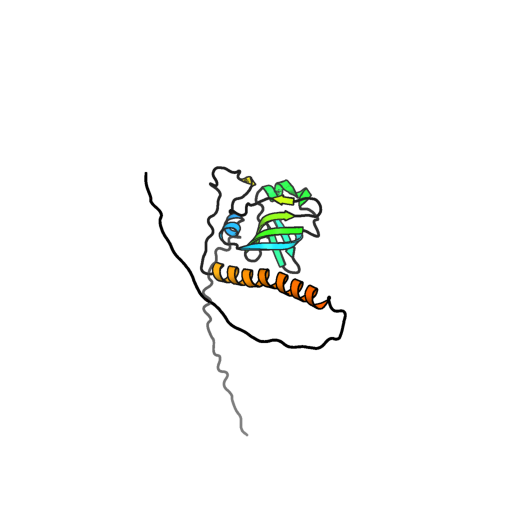 177 ARG A O 1
ATOM 1357 N N . SER A 1 178 ? -36.283 24.245 -55.117 1.00 37.28 178 SER A N 1
ATOM 1358 C CA . SER A 1 178 ? -35.940 23.904 -56.514 1.00 37.28 178 SER A CA 1
ATOM 1359 C C . SER A 1 178 ? -34.397 23.756 -56.557 1.00 37.28 178 SER A C 1
ATOM 1361 O O . SER A 1 178 ? -33.743 24.296 -55.669 1.00 37.28 178 SER A O 1
ATOM 1363 N N . GLU A 1 179 ? -33.824 22.896 -57.411 1.00 42.09 179 GLU A N 1
ATOM 1364 C CA . GLU A 1 179 ? -32.956 23.248 -58.572 1.00 42.09 179 GLU A CA 1
ATOM 1365 C C . GLU A 1 179 ? -31.921 24.362 -58.307 1.00 42.09 179 GLU A C 1
ATOM 1367 O O . GLU A 1 179 ? -32.260 25.391 -57.744 1.00 42.09 179 GLU A O 1
ATOM 1372 N N . ASP A 1 180 ? -30.662 24.372 -58.735 1.00 41.00 180 ASP A N 1
ATOM 1373 C CA . ASP A 1 180 ? -29.781 23.662 -59.675 1.00 41.00 180 ASP A CA 1
ATOM 1374 C C . ASP A 1 180 ? -28.609 24.677 -59.874 1.00 41.00 180 ASP A C 1
ATOM 1376 O O . ASP A 1 180 ? -28.694 25.816 -59.410 1.00 41.00 180 ASP A O 1
ATOM 1380 N N . PHE A 1 181 ? -27.556 24.310 -60.605 1.00 40.84 181 PHE A N 1
ATOM 1381 C CA . PHE A 1 181 ? -26.405 25.126 -61.027 1.00 40.84 181 PHE A CA 1
ATOM 1382 C C . PHE A 1 181 ? -25.355 25.410 -59.940 1.00 40.84 181 PHE A C 1
ATOM 1384 O O . PHE A 1 181 ? -25.594 26.074 -58.946 1.00 40.84 181 PHE A O 1
ATOM 1391 N N . GLY A 1 182 ? -24.097 25.015 -60.086 1.00 38.34 182 GLY A N 1
ATOM 1392 C CA . GLY A 1 182 ? -23.401 24.449 -61.228 1.00 38.34 182 GLY A CA 1
ATOM 1393 C C . GLY A 1 182 ? -21.894 24.556 -60.991 1.00 38.34 182 GLY A C 1
ATOM 1394 O O . GLY A 1 182 ? -21.453 25.375 -60.196 1.00 38.34 182 GLY A O 1
ATOM 1395 N N . ARG A 1 183 ? -21.146 23.699 -61.701 1.00 40.56 183 ARG A N 1
ATOM 1396 C CA . ARG A 1 183 ? -19.826 23.937 -62.328 1.00 40.56 183 ARG A CA 1
ATOM 1397 C C . ARG A 1 183 ? -18.804 24.822 -61.579 1.00 40.56 183 ARG A C 1
ATOM 1399 O O . ARG A 1 183 ? -19.063 25.968 -61.276 1.00 40.56 183 ARG A O 1
ATOM 1406 N N . THR A 1 184 ? -17.521 24.503 -61.443 1.00 45.19 184 THR A N 1
ATOM 1407 C CA . THR A 1 184 ? -16.629 23.529 -62.082 1.00 45.19 184 THR A CA 1
ATOM 1408 C C . THR A 1 184 ? -15.218 23.783 -61.533 1.00 45.19 184 THR A C 1
ATOM 1410 O O . THR A 1 184 ? -14.866 24.922 -61.254 1.00 45.19 184 THR A O 1
ATOM 1413 N N . ASN A 1 185 ? -14.394 22.738 -61.609 1.00 41.44 185 ASN A N 1
ATOM 1414 C CA . ASN A 1 185 ? -12.981 22.751 -62.004 1.00 41.44 185 ASN A CA 1
ATOM 1415 C C . ASN A 1 185 ? -11.868 23.272 -61.073 1.00 41.44 185 ASN A C 1
ATOM 1417 O O . ASN A 1 185 ? -11.706 24.457 -60.821 1.00 41.44 185 ASN A O 1
ATOM 1421 N N . ARG A 1 186 ? -10.926 22.328 -60.916 1.00 40.09 186 ARG A N 1
ATOM 1422 C CA . ARG A 1 186 ? -9.470 22.443 -61.112 1.00 40.09 186 ARG A CA 1
ATOM 1423 C C . ARG A 1 186 ? -8.598 22.874 -59.935 1.00 40.09 186 ARG A C 1
ATOM 1425 O O . ARG A 1 186 ? -8.315 24.041 -59.714 1.00 40.09 186 ARG A O 1
ATOM 1432 N N . ALA A 1 187 ? -7.968 21.844 -59.371 1.00 49.06 187 ALA A N 1
ATOM 1433 C CA . ALA A 1 187 ? -6.539 21.843 -59.065 1.00 49.06 187 ALA A CA 1
ATOM 1434 C C . ALA A 1 187 ? -5.679 22.201 -60.304 1.00 49.06 187 ALA A C 1
ATOM 1436 O O . ALA A 1 187 ? -6.117 22.015 -61.448 1.00 49.06 187 ALA A O 1
ATOM 1437 N N . PRO A 1 188 ? -4.406 22.572 -60.092 1.00 56.00 188 PRO A N 1
ATOM 1438 C CA . PRO A 1 188 ? -3.385 21.541 -60.263 1.00 56.00 188 PRO A CA 1
ATOM 1439 C C . PRO A 1 188 ? -2.283 21.526 -59.192 1.00 56.00 188 PRO A C 1
ATOM 1441 O O . PRO A 1 188 ? -2.019 22.490 -58.484 1.00 56.00 188 PRO A O 1
ATOM 1444 N N . ARG A 1 189 ? -1.642 20.355 -59.131 1.00 47.88 189 ARG A N 1
ATOM 1445 C CA . ARG A 1 189 ? -0.423 20.009 -58.391 1.00 47.88 189 ARG A CA 1
ATOM 1446 C C . ARG A 1 189 ? 0.838 20.675 -58.969 1.00 47.88 189 ARG A C 1
ATOM 1448 O O . ARG A 1 189 ? 0.892 20.951 -60.165 1.00 47.88 189 ARG A O 1
ATOM 1455 N N . ARG A 1 190 ? 1.893 20.549 -58.148 1.00 48.97 190 ARG A N 1
ATOM 1456 C CA . ARG A 1 190 ? 3.350 20.549 -58.418 1.00 48.97 190 ARG A CA 1
ATOM 1457 C C . ARG A 1 190 ? 3.983 21.944 -58.313 1.00 48.97 190 ARG A C 1
ATOM 1459 O O . ARG A 1 190 ? 3.405 22.902 -58.793 1.00 48.97 190 ARG A O 1
ATOM 1466 N N . ARG A 1 191 ? 5.159 22.098 -57.707 1.00 53.16 191 ARG A N 1
ATOM 1467 C CA . ARG A 1 191 ? 6.272 21.155 -57.516 1.00 53.16 191 ARG A CA 1
ATOM 1468 C C . ARG A 1 191 ? 7.105 21.592 -56.318 1.00 53.16 191 ARG A C 1
ATOM 1470 O O . ARG A 1 191 ? 7.138 22.817 -56.084 1.00 53.16 191 ARG A O 1
#

Secondary structure (DSSP, 8-state):
-------------------------PPPHHHHHHHPEEEEEEEEEEEETTEEEEEETTEEEEE--THHHHHTHHHHTT-SSEEEEEEEETTEEEEEEEE-SS-EEE-EETTTEEGGG--GGGTTPPPP---TTHHHHHHHHHHHHHHHHHHHHHHHHTT--------------------------------

Sequence (191 aa):
MRTHKLFIGAALAAFVTVGAVATDTAPIGRDIARDGGLSSLQGEMVRQDGEWYIQSGTELHQLHMGPYGYANEDFLSGLSDVSATGFSVPGHMAPIQVIGEADTVEFWHEARYPQWAGEGERRNQVEERLGAAGERQADARALAFGRSDEIERRATAARSTPDSRTQQAERGRPATRSEDFGRTNRAPRRR